Protein AF-A0A9D8MN19-F1 (afdb_monomer_lite)

Radius of gyration: 74.1 Å; chains: 1; bounding box: 118×74×202 Å

pLDDT: mean 83.1, std 18.08, range [24.48, 98.19]

Sequence (304 aa):
ELSIPVPVVGREKWREERLEAVKAILTDMENSLISAKGSQKRKILSYGKALYKQTKRDIYKISEENKQLKEANQRLTKENDSLKGKLASVDENAVRKLRTELAAANMRAENADLATAQEKERTNQERRRTEQERNRADNAEAQVREMLSVPEIKKFWELVLRKKAFLEEMNQRIAKAATALYDFAKNRDLIFSKEAEVSIGNGIIAEAILKGLDPTDEGQRKKAAKSLLGKVNWKGTYQSSCDLAETRTEQFCEEITVPKEIVATLLLAAGGKGGVSVGGGGGGSNDDLTNWDGTKKKDRGRRR

Secondary structure (DSSP, 8-state):
-TTSPPPSSSHHHHHHHHHHHHHHHHHHHHHHHHHHHHHHHHHHHHHHHHHHHHHHHHHHHHHHHHHHHHHHHHHHHHHHHHHHHHHHHHHHHHHHHHHHHHHHHHHHHHHHHHHHHHHHHHHHHHHHHHHHHHHHHHHHHHHHHHHTTSHHHHHHHHHHHHHHHHHHHHHHHHHHHHHHHHHHHHHT-SS--HHHHHHHHHHHHHHHHHTT--TTSHHHHHHHHHHHHHTS--TT--HHHHHHHHHHHHHHHHH----HHHHHHHHHHTT------S-------------TTSPPP-------

Structure (mmCIF, N/CA/C/O backbone):
data_AF-A0A9D8MN19-F1
#
_entry.id   AF-A0A9D8MN19-F1
#
loop_
_atom_site.group_PDB
_atom_site.id
_atom_site.type_symbol
_atom_site.label_atom_id
_atom_site.label_alt_id
_atom_site.label_comp_id
_atom_site.label_asym_id
_atom_site.label_entity_id
_atom_site.label_seq_id
_atom_site.pdbx_PDB_ins_code
_atom_site.Cartn_x
_atom_site.Cartn_y
_atom_site.Cartn_z
_atom_site.occupancy
_atom_site.B_iso_or_equiv
_atom_site.auth_seq_id
_atom_site.auth_comp_id
_atom_site.auth_asym_id
_atom_site.auth_atom_id
_atom_site.pdbx_PDB_model_num
ATOM 1 N N . GLU A 1 1 ? -47.745 -30.055 109.285 1.00 78.69 1 GLU A N 1
ATOM 2 C CA . GLU A 1 1 ? -49.163 -30.209 109.694 1.00 78.69 1 GLU A CA 1
ATOM 3 C C . GLU A 1 1 ? -49.749 -31.574 109.449 1.00 78.69 1 GLU A C 1
ATOM 5 O O . GLU A 1 1 ? -50.209 -32.174 110.408 1.00 78.69 1 GLU A O 1
ATOM 10 N N . LEU A 1 2 ? -49.690 -32.109 108.230 1.00 76.94 2 LEU A N 1
ATOM 11 C CA . LEU A 1 2 ? -50.290 -33.419 107.935 1.00 76.94 2 LEU A CA 1
ATOM 12 C C . LEU A 1 2 ? -49.678 -34.595 108.728 1.00 76.94 2 LEU A C 1
ATOM 14 O O . LEU A 1 2 ? -50.325 -35.622 108.880 1.00 76.94 2 LEU A O 1
ATOM 18 N N . SER A 1 3 ? -48.462 -34.442 109.259 1.00 82.00 3 SER A N 1
ATOM 19 C CA . SER A 1 3 ? -47.750 -35.479 110.022 1.00 82.00 3 SER A CA 1
ATOM 20 C C . SER A 1 3 ? -48.038 -35.479 111.533 1.00 82.00 3 SER A C 1
ATOM 22 O O . SER A 1 3 ? -47.413 -36.246 112.261 1.00 82.00 3 SER A O 1
ATOM 24 N N . ILE A 1 4 ? -48.921 -34.605 112.032 1.00 81.62 4 ILE A N 1
ATOM 25 C CA . ILE A 1 4 ? -49.192 -34.467 113.472 1.00 81.62 4 ILE A CA 1
ATOM 26 C C . ILE A 1 4 ? -50.340 -35.413 113.878 1.00 81.62 4 ILE A C 1
ATOM 28 O O . ILE A 1 4 ? -51.420 -35.321 113.293 1.00 81.62 4 ILE A O 1
ATOM 32 N N . PRO A 1 5 ? -50.150 -36.311 114.866 1.00 79.12 5 PRO A N 1
ATOM 33 C CA . PRO A 1 5 ? -51.163 -37.294 115.260 1.00 79.12 5 PRO A CA 1
ATOM 34 C C . PRO A 1 5 ? -52.346 -36.671 116.025 1.00 79.12 5 PRO A C 1
ATOM 36 O O . PRO A 1 5 ? -52.184 -35.702 116.766 1.00 79.12 5 PRO A O 1
ATOM 39 N N . VAL A 1 6 ? -53.543 -37.256 115.865 1.00 83.38 6 VAL A N 1
ATOM 40 C CA . VAL A 1 6 ? -54.798 -36.778 116.478 1.00 83.38 6 VAL A CA 1
ATOM 41 C C . VAL A 1 6 ? -54.927 -37.286 117.923 1.00 83.38 6 VAL A C 1
ATOM 43 O O . VAL A 1 6 ? -54.959 -38.501 118.131 1.00 83.38 6 VAL A O 1
ATOM 46 N N . PRO A 1 7 ? -55.076 -36.409 118.930 1.00 83.50 7 PRO A N 1
ATOM 47 C CA . PRO A 1 7 ? -55.206 -36.829 120.321 1.00 83.50 7 PRO A CA 1
ATOM 48 C C . PRO A 1 7 ? -56.597 -37.408 120.656 1.00 83.50 7 PRO A C 1
ATOM 50 O O . PRO A 1 7 ? -57.617 -37.101 120.023 1.00 83.50 7 PRO A O 1
ATOM 53 N N . VAL A 1 8 ? -56.633 -38.273 121.679 1.00 73.62 8 VAL A N 1
ATOM 54 C CA . VAL A 1 8 ? -57.840 -38.980 122.163 1.00 73.62 8 VAL A CA 1
ATOM 55 C C . VAL A 1 8 ? -58.675 -38.112 123.121 1.00 73.62 8 VAL A C 1
ATOM 57 O O . VAL A 1 8 ? -59.898 -38.191 123.094 1.00 73.62 8 VAL A O 1
ATOM 60 N N . VAL A 1 9 ? -58.040 -37.225 123.895 1.00 67.25 9 VAL A N 1
ATOM 61 C CA . VAL A 1 9 ? -58.679 -36.242 124.796 1.00 67.25 9 VAL A CA 1
ATOM 62 C C . VAL A 1 9 ? -58.257 -34.829 124.359 1.00 67.25 9 VAL A C 1
ATOM 64 O O . VAL A 1 9 ? -57.120 -34.644 123.936 1.00 67.25 9 VAL A O 1
ATOM 67 N N . GLY A 1 10 ? -59.152 -33.831 124.412 1.00 76.06 10 GLY A N 1
ATOM 68 C CA . GLY A 1 10 ? -58.842 -32.446 123.994 1.00 76.06 10 GLY A CA 1
ATOM 69 C C . GLY A 1 10 ? -58.847 -32.200 122.475 1.00 76.06 10 GLY A C 1
ATOM 70 O O . GLY A 1 10 ? -58.253 -31.241 121.986 1.00 76.06 10 GLY A O 1
ATOM 71 N N . ARG A 1 11 ? -59.525 -33.070 121.715 1.00 79.25 11 ARG A N 1
ATOM 72 C CA . ARG A 1 11 ? -59.550 -33.091 120.240 1.00 79.25 11 ARG A CA 1
ATOM 73 C C . ARG A 1 11 ? -60.104 -31.812 119.589 1.00 79.25 11 ARG A C 1
ATOM 75 O O . ARG A 1 11 ? -59.741 -31.513 118.455 1.00 79.25 11 ARG A O 1
ATOM 82 N N . GLU A 1 12 ? -60.984 -31.079 120.267 1.00 82.31 12 GLU A N 1
ATOM 83 C CA . GLU A 1 12 ? -61.511 -29.795 119.773 1.00 82.31 12 GLU A CA 1
ATOM 84 C C . GLU A 1 12 ? -60.418 -28.730 119.692 1.00 82.31 12 GLU A C 1
ATOM 86 O O . GLU A 1 12 ? -60.151 -28.248 118.594 1.00 82.31 12 GLU A O 1
ATOM 91 N N . LYS A 1 13 ? -59.689 -28.483 120.790 1.00 84.56 13 LYS A N 1
ATOM 92 C CA . LYS A 1 13 ? -58.53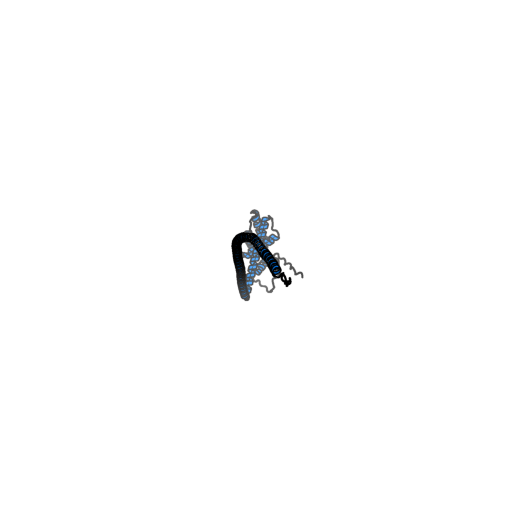4 -27.567 120.797 1.00 84.56 13 LYS A CA 1
ATOM 93 C C . LYS A 1 13 ? -57.473 -27.949 119.765 1.00 84.56 13 LYS A C 1
ATOM 95 O O . LYS A 1 13 ? -56.993 -27.093 119.035 1.00 84.56 13 LYS A O 1
ATOM 100 N N . TRP A 1 14 ? -57.146 -29.240 119.643 1.00 86.62 14 TRP A N 1
ATOM 101 C CA . TRP A 1 14 ? -56.192 -29.705 118.625 1.00 86.62 14 TRP A CA 1
ATOM 102 C C . TRP A 1 14 ? -56.663 -29.392 117.197 1.00 86.62 14 TRP A C 1
ATOM 104 O O . TRP A 1 14 ? -55.865 -28.962 116.365 1.00 86.62 14 TRP A O 1
ATOM 114 N N . ARG A 1 15 ? -57.958 -29.592 116.903 1.00 84.88 15 ARG A N 1
ATOM 115 C CA . ARG A 1 15 ? -58.526 -29.263 115.588 1.00 84.88 15 ARG A CA 1
ATOM 116 C C . ARG A 1 15 ? -58.455 -27.771 115.317 1.00 84.88 15 ARG A C 1
ATOM 118 O O . ARG A 1 15 ? -58.042 -27.413 114.224 1.00 84.88 15 ARG A O 1
ATOM 125 N N . GLU A 1 16 ? -58.809 -26.933 116.283 1.00 86.62 16 GLU A N 1
ATOM 126 C CA . GLU A 1 16 ? -58.714 -25.477 116.149 1.00 86.62 16 GLU A CA 1
ATOM 127 C C . GLU A 1 16 ? -57.273 -25.038 115.870 1.00 86.62 16 GLU A C 1
ATOM 129 O O . GLU A 1 16 ? -57.022 -24.362 114.877 1.00 86.62 16 GLU A O 1
ATOM 134 N N . GLU A 1 17 ? -56.303 -25.511 116.653 1.00 87.38 17 GLU A N 1
ATOM 135 C CA . GLU A 1 17 ? -54.889 -25.174 116.455 1.00 87.38 17 GLU A CA 1
ATOM 136 C C . GLU A 1 17 ? -54.349 -25.621 115.091 1.00 87.38 17 GLU A C 1
ATOM 138 O O . GLU A 1 17 ? -53.604 -24.881 114.447 1.00 87.38 17 GLU A O 1
ATOM 143 N N . ARG A 1 18 ? -54.698 -26.831 114.627 1.00 88.88 18 ARG A N 1
ATOM 144 C CA . ARG A 1 18 ? -54.256 -27.311 113.307 1.00 88.88 18 ARG A CA 1
ATOM 145 C C . ARG A 1 18 ? -54.956 -26.581 112.172 1.00 88.88 18 ARG A C 1
ATOM 147 O O . ARG A 1 18 ? -54.328 -26.317 111.150 1.00 88.88 18 ARG A O 1
ATOM 154 N N . LEU A 1 19 ? -56.237 -26.263 112.334 1.00 88.00 19 LEU A N 1
ATOM 155 C CA . LEU A 1 19 ? -57.001 -25.521 111.340 1.00 88.00 19 LEU A CA 1
ATOM 156 C C . LEU A 1 19 ? -56.437 -24.099 111.200 1.00 88.00 19 LEU A C 1
ATOM 158 O O . LEU A 1 19 ? -56.243 -23.651 110.070 1.00 88.00 19 LEU A O 1
ATOM 162 N N . GLU A 1 20 ? -56.020 -23.465 112.301 1.00 90.06 20 GLU A N 1
ATOM 163 C CA . GLU A 1 20 ? -55.344 -22.164 112.236 1.00 90.06 20 GLU A CA 1
ATOM 164 C C . GLU A 1 20 ? -53.926 -22.258 111.671 1.00 90.06 20 GLU A C 1
ATOM 166 O O . GLU A 1 20 ? -53.543 -21.410 110.865 1.00 90.06 20 GLU A O 1
ATOM 171 N N . ALA A 1 21 ? -53.168 -23.314 111.981 1.00 89.38 21 ALA A N 1
ATOM 172 C CA . ALA A 1 21 ? -51.860 -23.538 111.365 1.00 89.38 21 ALA A CA 1
ATOM 173 C C . ALA A 1 21 ? -51.959 -23.761 109.843 1.00 89.38 21 ALA A C 1
ATOM 175 O O . ALA A 1 21 ? -51.179 -23.195 109.076 1.00 89.38 21 ALA A O 1
ATOM 176 N N . VAL A 1 22 ? -52.943 -24.540 109.377 1.00 91.12 22 VAL A N 1
ATOM 177 C CA . VAL A 1 22 ? -53.183 -24.769 107.942 1.00 91.12 22 VAL A CA 1
ATOM 178 C C . VAL A 1 22 ? -53.654 -23.491 107.250 1.00 91.12 22 VAL A C 1
ATOM 180 O O . VAL A 1 22 ? -53.149 -23.177 106.172 1.00 91.12 22 VAL A O 1
ATOM 183 N N . LYS A 1 23 ? -54.565 -22.719 107.861 1.00 93.56 23 LYS A N 1
ATOM 184 C CA . LYS A 1 23 ? -54.962 -21.404 107.332 1.00 93.56 23 LYS A CA 1
ATOM 185 C C . LYS A 1 23 ? -53.764 -20.467 107.214 1.00 93.56 23 LYS A C 1
ATOM 187 O O . LYS A 1 23 ? -53.623 -19.814 106.183 1.00 93.56 23 LYS A O 1
ATOM 192 N N . ALA A 1 24 ? -52.889 -20.422 108.218 1.00 93.75 24 ALA A N 1
ATOM 193 C CA . ALA A 1 24 ? -51.687 -19.596 108.180 1.00 93.75 24 ALA A CA 1
ATOM 194 C C . ALA A 1 24 ? -50.757 -19.994 107.018 1.00 93.75 24 ALA A C 1
ATOM 196 O O . ALA A 1 24 ? -50.335 -19.123 106.261 1.00 93.75 24 ALA A O 1
ATOM 197 N N . ILE A 1 25 ? -50.511 -21.296 106.812 1.00 93.50 25 ILE A N 1
ATOM 198 C CA . ILE A 1 25 ? -49.692 -21.799 105.692 1.00 93.50 25 ILE A CA 1
ATOM 199 C C . ILE A 1 25 ? -50.319 -21.450 104.338 1.00 93.50 25 ILE A C 1
ATOM 201 O O . ILE A 1 25 ? -49.622 -20.968 103.449 1.00 93.50 25 ILE A O 1
ATOM 205 N N . LEU A 1 26 ? -51.625 -21.681 104.164 1.00 93.94 26 LEU A N 1
ATOM 206 C CA . LEU A 1 26 ? -52.317 -21.361 102.911 1.00 93.94 26 LEU A CA 1
ATOM 207 C C . LEU A 1 26 ? -52.263 -19.861 102.609 1.00 93.94 26 LEU A C 1
ATOM 209 O O . LEU A 1 26 ? -51.985 -19.481 101.475 1.00 93.94 26 LEU A O 1
ATOM 213 N N . THR A 1 27 ? -52.452 -19.026 103.631 1.00 95.38 27 THR A N 1
ATOM 214 C CA . THR A 1 27 ? -52.359 -17.565 103.504 1.00 95.38 27 THR A CA 1
ATOM 215 C C . THR A 1 27 ? -50.941 -17.136 103.110 1.00 95.38 27 THR A C 1
ATOM 217 O O . THR A 1 27 ? -50.772 -16.285 102.239 1.00 95.38 27 THR A O 1
ATOM 220 N N . ASP A 1 28 ? -49.905 -17.744 103.694 1.00 95.69 28 ASP A N 1
ATOM 221 C CA . ASP A 1 28 ? -48.507 -17.448 103.356 1.00 95.69 28 ASP A CA 1
ATOM 222 C C . ASP A 1 28 ? -48.136 -17.899 101.930 1.00 95.69 28 ASP A C 1
ATOM 224 O O . ASP A 1 28 ? -47.491 -17.162 101.175 1.00 95.69 28 ASP A O 1
ATOM 228 N N . MET A 1 29 ? -48.619 -19.074 101.507 1.00 95.94 29 MET A N 1
ATOM 229 C CA . MET A 1 29 ? -48.468 -19.559 100.132 1.00 95.94 29 MET A CA 1
ATOM 230 C C . MET A 1 29 ? -49.173 -18.651 99.121 1.00 95.94 29 MET A C 1
ATOM 232 O O . MET A 1 29 ? -48.599 -18.328 98.077 1.00 95.94 29 MET A O 1
ATOM 236 N N . GLU A 1 30 ? -50.400 -18.223 99.418 1.00 96.12 30 GLU A N 1
ATOM 237 C CA . GLU A 1 30 ? -51.164 -17.305 98.574 1.00 96.12 30 GLU A CA 1
ATOM 238 C C . GLU A 1 30 ? -50.444 -15.955 98.442 1.00 96.12 30 GLU A C 1
ATOM 240 O O . GLU A 1 30 ? -50.216 -15.476 97.325 1.00 96.12 30 GLU A O 1
ATOM 245 N N . ASN A 1 31 ? -49.973 -15.392 99.558 1.00 96.12 31 ASN A N 1
ATOM 246 C CA . ASN A 1 31 ? -49.187 -14.158 99.572 1.00 96.12 31 ASN A CA 1
ATOM 247 C C . ASN A 1 31 ? -47.886 -14.292 98.764 1.00 96.12 31 ASN A C 1
ATOM 249 O O . ASN A 1 31 ? -47.551 -13.410 97.963 1.00 96.12 31 ASN A O 1
ATOM 253 N N . SER A 1 32 ? -47.175 -15.412 98.913 1.00 96.25 32 SER A N 1
ATOM 254 C CA . SER A 1 32 ? -45.958 -15.715 98.153 1.00 96.25 32 SER A CA 1
ATOM 255 C C . SER A 1 32 ? -46.226 -15.811 96.650 1.00 96.25 32 SER A C 1
ATOM 257 O O . SER A 1 32 ? -45.483 -15.232 95.851 1.00 96.25 32 SER A O 1
ATOM 259 N N . LEU A 1 33 ? -47.318 -16.466 96.243 1.00 96.19 33 LEU A N 1
ATOM 260 C CA . LEU A 1 33 ? -47.739 -16.563 94.842 1.00 96.19 33 LEU A CA 1
ATOM 261 C C . LEU A 1 33 ? -48.109 -15.199 94.252 1.00 96.19 33 LEU A C 1
ATOM 263 O O . LEU A 1 33 ? -47.667 -14.868 93.146 1.00 96.19 33 LEU A O 1
ATOM 267 N N . ILE A 1 34 ? -48.879 -14.385 94.979 1.00 95.88 34 ILE A N 1
ATOM 268 C CA . ILE A 1 34 ? -49.253 -13.030 94.551 1.00 95.88 34 ILE A CA 1
ATOM 269 C C . ILE A 1 34 ? -47.995 -12.164 94.380 1.00 95.88 34 ILE A C 1
ATOM 271 O O . ILE A 1 34 ? -47.841 -11.488 93.355 1.00 95.88 34 ILE A O 1
ATOM 275 N N . SER A 1 35 ? -47.056 -12.237 95.327 1.00 95.44 35 SER A N 1
ATOM 276 C CA . SER A 1 35 ? -45.778 -11.520 95.271 1.00 95.44 35 SER A CA 1
ATOM 277 C C . SER A 1 35 ? -44.899 -11.971 94.094 1.00 95.44 35 SER A C 1
ATOM 279 O O . SER A 1 35 ? -44.380 -11.136 93.337 1.00 95.44 35 SER A O 1
ATOM 281 N N . ALA A 1 36 ? -44.782 -13.284 93.869 1.00 95.94 36 ALA A N 1
ATOM 282 C CA . ALA A 1 36 ? -44.033 -13.859 92.753 1.00 95.94 36 ALA A CA 1
ATOM 283 C C . ALA A 1 36 ? -44.630 -13.443 91.400 1.00 95.94 36 ALA A C 1
ATOM 285 O O . ALA A 1 36 ? -43.906 -12.947 90.531 1.00 95.94 36 ALA A O 1
ATOM 286 N N . LYS A 1 37 ? -45.958 -13.536 91.245 1.00 96.38 37 LYS A N 1
ATOM 287 C CA . LYS A 1 37 ? -46.686 -13.088 90.048 1.00 96.38 37 LYS A CA 1
ATOM 288 C C . LYS A 1 37 ? -46.493 -11.593 89.797 1.00 96.38 37 LYS A C 1
ATOM 290 O O . LYS A 1 37 ? -46.220 -11.181 88.667 1.00 96.38 37 LYS A O 1
ATOM 295 N N . GLY A 1 38 ? -46.582 -10.770 90.844 1.00 96.00 38 GLY A N 1
ATOM 296 C CA . GLY A 1 38 ? -46.329 -9.330 90.763 1.00 96.00 38 GLY A CA 1
ATOM 297 C C . GLY A 1 38 ? -44.897 -9.010 90.322 1.00 96.00 38 GLY A C 1
ATOM 298 O O . GLY A 1 38 ? -44.670 -8.133 89.483 1.00 96.00 38 GLY A O 1
ATOM 299 N N . SER A 1 39 ? -43.917 -9.752 90.831 1.00 95.69 39 SER A N 1
ATOM 300 C CA . SER A 1 39 ? -42.504 -9.605 90.464 1.00 95.69 39 SER A CA 1
ATOM 301 C C . SER A 1 39 ? -42.215 -10.075 89.036 1.00 95.69 39 SER A C 1
ATOM 303 O O . SER A 1 39 ? -41.533 -9.372 88.288 1.00 95.69 39 SER A O 1
ATOM 305 N N . GLN A 1 40 ? -42.792 -11.200 88.608 1.00 96.06 40 GLN A N 1
ATOM 306 C CA . GLN A 1 40 ? -42.693 -11.693 87.234 1.00 96.06 40 GLN A CA 1
ATOM 307 C C . GLN A 1 40 ? -43.306 -10.698 86.240 1.00 96.06 40 GLN A C 1
ATOM 309 O O . GLN A 1 40 ? -42.657 -10.343 85.257 1.00 96.06 40 GLN A O 1
ATOM 314 N N . LYS A 1 41 ? -44.506 -10.170 86.523 1.00 97.25 41 LYS A N 1
ATOM 315 C CA . LYS A 1 41 ? -45.167 -9.158 85.680 1.00 97.25 41 LYS A CA 1
ATOM 316 C C . LYS A 1 41 ? -44.302 -7.906 85.513 1.00 97.25 41 LYS A C 1
ATOM 318 O O . LYS A 1 41 ? -44.172 -7.399 84.400 1.00 97.25 41 LYS A O 1
ATOM 323 N N . ARG A 1 42 ? -43.666 -7.432 86.592 1.00 96.44 42 ARG A N 1
ATOM 324 C CA . ARG A 1 42 ? -42.733 -6.290 86.542 1.00 96.44 42 ARG A CA 1
ATOM 325 C C . ARG A 1 42 ? -41.497 -6.584 85.689 1.00 96.44 42 ARG A C 1
ATOM 327 O O . ARG A 1 42 ? -41.125 -5.741 84.875 1.00 96.44 42 ARG A O 1
ATOM 334 N N . LYS A 1 43 ? -40.896 -7.773 85.821 1.00 96.69 43 LYS A N 1
ATOM 335 C CA . LYS A 1 43 ? -39.751 -8.192 84.990 1.00 96.69 43 LYS A CA 1
ATOM 336 C C . LYS A 1 43 ? -40.123 -8.279 83.509 1.00 96.69 43 LYS A C 1
ATOM 338 O O . LYS A 1 43 ? -39.426 -7.689 82.691 1.00 96.69 43 LYS A O 1
ATOM 343 N N . ILE A 1 44 ? -41.241 -8.928 83.172 1.00 96.56 44 ILE A N 1
ATOM 344 C CA . ILE A 1 44 ? -41.745 -9.022 81.789 1.00 96.56 44 ILE A CA 1
ATOM 345 C C . ILE A 1 44 ? -41.956 -7.624 81.201 1.00 96.56 44 ILE A C 1
ATOM 347 O O . ILE A 1 44 ? -41.509 -7.353 80.090 1.00 96.56 44 ILE A O 1
ATOM 351 N N . LEU A 1 45 ? -42.576 -6.712 81.956 1.00 97.00 45 LEU A N 1
ATOM 352 C CA . LEU A 1 45 ? -42.794 -5.339 81.502 1.00 97.00 45 LEU A CA 1
ATOM 353 C C . LEU A 1 45 ? -41.469 -4.591 81.273 1.00 97.00 45 LEU A C 1
ATOM 355 O O . LEU A 1 45 ? -41.339 -3.860 80.293 1.00 97.00 45 LEU A O 1
ATOM 359 N N . SER A 1 46 ? -40.493 -4.764 82.169 1.00 96.75 46 SER A N 1
ATOM 360 C CA . SER A 1 46 ? -39.167 -4.148 82.056 1.00 96.75 46 SER A CA 1
ATOM 361 C C . SER A 1 46 ? -38.422 -4.640 80.811 1.00 96.75 46 SER A C 1
ATOM 363 O O . SER A 1 46 ? -38.015 -3.830 79.975 1.00 96.75 46 SER A O 1
ATOM 365 N N . TYR A 1 47 ? -38.330 -5.962 80.628 1.00 97.31 47 TYR A N 1
ATOM 366 C CA . TYR A 1 47 ? -37.686 -6.559 79.458 1.00 97.31 47 TYR A CA 1
ATOM 367 C C . TYR A 1 47 ? -38.418 -6.214 78.161 1.00 97.31 47 TYR A C 1
ATOM 369 O O . TYR A 1 47 ? -37.770 -5.846 77.187 1.00 97.31 47 TYR A O 1
ATOM 377 N N . GLY A 1 48 ? -39.754 -6.238 78.156 1.00 97.94 48 GLY A N 1
ATOM 378 C CA . GLY A 1 48 ? -40.553 -5.847 76.994 1.00 97.94 48 GLY A CA 1
ATOM 379 C C . GLY A 1 48 ? -40.305 -4.395 76.576 1.00 97.94 48 GLY A C 1
ATOM 380 O O . GLY A 1 48 ? -40.107 -4.118 75.395 1.00 97.94 48 GLY A O 1
ATOM 381 N N . LYS A 1 49 ? -40.225 -3.464 77.537 1.00 97.44 49 LYS A N 1
ATOM 382 C CA . LYS A 1 49 ? -39.890 -2.054 77.263 1.00 97.44 49 LYS A CA 1
ATOM 383 C C . LYS A 1 49 ? -38.466 -1.886 76.732 1.00 97.44 49 LYS A C 1
ATOM 385 O O . LYS A 1 49 ? -38.260 -1.106 75.802 1.00 97.44 49 LYS A O 1
ATOM 390 N N . ALA A 1 50 ? -37.494 -2.593 77.312 1.00 97.12 50 ALA A N 1
ATOM 391 C CA . ALA A 1 50 ? -36.104 -2.548 76.863 1.00 97.12 50 ALA A CA 1
ATOM 392 C C . ALA A 1 50 ? -35.962 -3.088 75.432 1.00 97.12 50 ALA A C 1
ATOM 394 O O . ALA A 1 50 ? -35.404 -2.402 74.575 1.00 97.12 50 ALA A O 1
ATOM 395 N N . LEU A 1 51 ? -36.556 -4.253 75.157 1.00 97.44 51 LEU A N 1
ATOM 396 C CA . LEU A 1 51 ? -36.552 -4.886 73.840 1.00 97.44 51 LEU A CA 1
ATOM 397 C C . LEU A 1 51 ? -37.247 -4.009 72.794 1.00 97.44 51 LEU A C 1
ATOM 399 O O . LEU A 1 51 ? -36.700 -3.794 71.717 1.00 97.44 51 LEU A O 1
ATOM 403 N N . TYR A 1 52 ? -38.408 -3.430 73.115 1.00 97.56 52 TYR A N 1
ATOM 404 C CA . TYR A 1 52 ? -39.100 -2.499 72.220 1.00 97.56 52 TYR A CA 1
ATOM 405 C C . TYR A 1 52 ? -38.240 -1.272 71.890 1.00 97.56 52 TYR A C 1
ATOM 407 O O . TYR A 1 52 ? -38.136 -0.859 70.737 1.00 97.56 52 TYR A O 1
ATOM 415 N N . LYS A 1 53 ? -37.576 -0.687 72.894 1.00 97.38 53 LYS A N 1
ATOM 416 C CA . LYS A 1 53 ? -36.711 0.479 72.681 1.00 97.38 53 LYS A CA 1
ATOM 417 C C . LYS A 1 53 ? -35.497 0.139 71.814 1.00 97.38 53 LYS A C 1
ATOM 419 O O . LYS A 1 53 ? -35.108 0.962 70.989 1.00 97.38 53 LYS A O 1
ATOM 424 N N . GLN A 1 54 ? -34.904 -1.037 72.009 1.00 97.69 54 GLN A N 1
ATOM 425 C CA . GLN A 1 54 ? -33.775 -1.515 71.214 1.00 97.69 54 GLN A CA 1
ATOM 426 C C . GLN A 1 54 ? -34.196 -1.796 69.768 1.00 97.69 54 GLN A C 1
ATOM 428 O O . GLN A 1 54 ? -33.693 -1.150 68.857 1.00 97.69 54 GLN A O 1
ATOM 433 N N . THR A 1 55 ? -35.200 -2.651 69.572 1.00 97.25 55 THR A N 1
ATOM 434 C CA . THR A 1 55 ? -35.717 -3.013 68.240 1.00 97.25 55 THR A CA 1
ATOM 435 C C . THR A 1 55 ? -36.157 -1.793 67.437 1.00 97.25 55 THR A C 1
ATOM 437 O O . THR A 1 55 ? -35.839 -1.685 66.257 1.00 97.25 55 THR A O 1
ATOM 440 N N . LYS A 1 56 ? -36.808 -0.810 68.072 1.00 97.62 56 LYS A N 1
ATOM 441 C CA . LYS A 1 56 ? -37.179 0.446 67.408 1.00 97.62 56 LYS A CA 1
ATOM 442 C C . LYS A 1 56 ? -35.959 1.219 66.890 1.00 97.62 56 LYS A C 1
ATOM 444 O O . LYS A 1 56 ? -36.011 1.760 65.789 1.00 97.62 56 LYS A O 1
ATOM 449 N N . ARG A 1 57 ? -34.870 1.290 67.665 1.00 97.12 57 ARG A N 1
ATOM 450 C CA . ARG A 1 57 ? -33.625 1.957 67.238 1.00 97.12 57 ARG A CA 1
ATOM 451 C C . ARG A 1 57 ? -32.971 1.222 66.073 1.00 97.12 57 ARG A C 1
ATOM 453 O O . ARG A 1 57 ? -32.573 1.873 65.112 1.00 97.12 57 ARG A O 1
ATOM 460 N N . ASP A 1 58 ? -32.913 -0.103 66.146 1.00 97.44 58 ASP A N 1
ATOM 461 C CA . ASP A 1 58 ? -32.302 -0.932 65.105 1.00 97.44 58 ASP A CA 1
ATOM 462 C C . ASP A 1 58 ? -33.074 -0.814 63.782 1.00 97.44 58 ASP A C 1
ATOM 464 O O . ASP A 1 58 ? -32.468 -0.631 62.729 1.00 97.44 58 ASP A O 1
ATOM 468 N N . ILE A 1 59 ? -34.412 -0.794 63.836 1.00 97.50 59 ILE A N 1
ATOM 469 C CA . ILE A 1 59 ? -35.266 -0.567 62.660 1.00 97.50 59 ILE A CA 1
ATOM 470 C C . ILE A 1 59 ? -34.977 0.793 62.016 1.00 97.50 59 ILE A C 1
ATOM 472 O O . ILE A 1 59 ? -34.841 0.863 60.796 1.00 97.50 59 ILE A O 1
ATOM 476 N N . TYR A 1 60 ? -34.858 1.872 62.798 1.00 97.25 60 TYR A N 1
ATOM 477 C CA . TYR A 1 60 ? -34.531 3.184 62.229 1.00 97.25 60 TYR A CA 1
ATOM 478 C C . TYR A 1 60 ? -33.154 3.202 61.573 1.00 97.25 60 TYR A C 1
ATOM 480 O O . TYR A 1 60 ? -33.014 3.754 60.484 1.00 97.25 60 TYR A O 1
ATOM 488 N N . LYS A 1 61 ? -32.158 2.571 62.202 1.00 97.94 61 LYS A N 1
ATOM 489 C CA . LYS A 1 61 ? -30.811 2.473 61.640 1.00 97.94 61 LYS A CA 1
ATOM 490 C C . LYS A 1 61 ? -30.823 1.732 60.298 1.00 97.94 61 LYS A C 1
ATOM 492 O O . LYS A 1 61 ? -30.349 2.272 59.305 1.00 97.94 61 LYS A O 1
ATOM 497 N N . ILE A 1 62 ? -31.454 0.557 60.250 1.00 97.56 62 ILE A N 1
ATOM 498 C CA . ILE A 1 62 ? -31.592 -0.249 59.026 1.00 97.56 62 ILE A CA 1
ATOM 499 C C . ILE A 1 62 ? -32.392 0.502 57.952 1.00 97.56 62 ILE A C 1
ATOM 501 O O . ILE A 1 62 ? -32.089 0.410 56.763 1.00 97.56 62 ILE A O 1
ATOM 505 N N . SER A 1 63 ? -33.430 1.245 58.341 1.00 97.00 63 SER A N 1
ATOM 506 C CA . SER A 1 63 ? -34.228 2.042 57.406 1.00 97.00 63 SER A CA 1
ATOM 507 C C . SER A 1 63 ? -33.398 3.145 56.748 1.00 97.00 63 SER A C 1
ATOM 509 O O . SER A 1 63 ? -33.530 3.364 55.544 1.00 97.00 63 SER A O 1
ATOM 511 N N . GLU A 1 64 ? -32.553 3.830 57.518 1.00 97.25 64 GLU A N 1
ATOM 512 C CA . GLU A 1 64 ? -31.704 4.900 56.994 1.00 97.25 64 GLU A CA 1
ATOM 513 C C . GLU A 1 64 ? -30.590 4.343 56.097 1.00 97.25 64 GLU A C 1
ATOM 515 O O . GLU A 1 64 ? -30.383 4.841 54.992 1.00 97.25 64 GLU A O 1
ATOM 520 N N . GLU A 1 65 ? -29.943 3.244 56.498 1.00 98.00 65 GLU A N 1
ATOM 521 C CA . GLU A 1 65 ? -28.947 2.547 55.669 1.00 98.00 65 GLU A CA 1
ATOM 522 C C . GLU A 1 65 ? -29.551 2.080 54.334 1.00 98.00 65 GLU A C 1
ATOM 524 O O . GLU A 1 65 ? -28.984 2.317 53.266 1.00 98.00 65 GLU A O 1
ATOM 529 N N . ASN A 1 66 ? -30.754 1.495 54.356 1.00 97.81 66 ASN A N 1
ATOM 530 C CA . ASN A 1 66 ? -31.453 1.083 53.136 1.00 97.81 66 ASN A CA 1
ATOM 531 C C . ASN A 1 66 ? -31.802 2.259 52.219 1.00 97.81 66 ASN A C 1
ATOM 533 O O . ASN A 1 66 ? -31.811 2.108 50.994 1.00 97.81 66 ASN A O 1
ATOM 537 N N . LYS A 1 67 ? -32.106 3.428 52.787 1.00 97.62 67 LYS A N 1
ATOM 538 C CA . LYS A 1 67 ? -32.356 4.641 52.008 1.00 97.62 67 LYS A CA 1
ATOM 539 C C . LYS A 1 67 ? -31.080 5.097 51.295 1.00 97.62 67 LYS A C 1
ATOM 541 O O . LYS A 1 67 ? -31.115 5.298 50.082 1.00 97.62 67 LYS A O 1
ATOM 546 N N . GLN A 1 68 ? -29.956 5.159 52.008 1.00 97.38 68 GLN A N 1
ATOM 547 C CA . GLN A 1 68 ? -28.655 5.516 51.430 1.00 97.38 68 GLN A CA 1
ATOM 548 C C . GLN A 1 68 ? -28.225 4.529 50.335 1.00 97.38 68 GLN A C 1
ATOM 550 O O . GLN A 1 68 ? -27.791 4.946 49.260 1.00 97.38 68 GLN A O 1
ATOM 555 N N . LEU A 1 69 ? -28.415 3.224 50.555 1.00 98.19 69 LEU A N 1
ATOM 556 C CA . LEU A 1 69 ? -28.120 2.191 49.557 1.00 98.19 69 LEU A CA 1
ATOM 557 C C . LEU A 1 69 ? -28.977 2.333 48.294 1.00 98.19 69 LEU A C 1
ATOM 559 O O . LEU A 1 69 ? -28.473 2.151 47.186 1.00 98.19 69 LEU A O 1
ATOM 563 N N . LYS A 1 70 ? -30.259 2.691 48.427 1.00 97.94 70 LYS A N 1
ATOM 564 C CA . LYS A 1 70 ? -31.122 2.963 47.266 1.00 97.94 70 LYS A CA 1
ATOM 565 C C . LYS A 1 70 ? -30.625 4.157 46.458 1.00 97.94 70 LYS A C 1
ATOM 567 O O . LYS A 1 70 ? -30.565 4.069 45.234 1.00 97.94 70 LYS A O 1
ATOM 572 N N . GLU A 1 71 ? -30.252 5.246 47.124 1.00 97.62 71 GLU A N 1
ATOM 573 C CA . GLU A 1 71 ? -29.718 6.439 46.459 1.00 97.62 71 GLU A CA 1
ATOM 574 C C . GLU A 1 71 ? -28.384 6.145 45.751 1.00 97.62 71 GLU A C 1
ATOM 576 O O . GLU A 1 71 ? -28.195 6.540 44.597 1.00 97.62 71 GLU A O 1
ATOM 581 N N . ALA A 1 72 ? -27.485 5.393 46.395 1.00 97.25 72 ALA A N 1
ATOM 582 C CA . ALA A 1 72 ? -26.220 4.964 45.802 1.00 97.25 72 ALA A CA 1
ATOM 583 C C . ALA A 1 72 ? -26.433 4.060 44.579 1.00 97.25 72 ALA A C 1
ATOM 585 O O . ALA A 1 72 ? -25.849 4.308 43.524 1.00 97.25 72 ALA A O 1
ATOM 586 N N . ASN A 1 73 ? -27.327 3.071 44.678 1.00 97.81 73 ASN A N 1
ATOM 587 C CA . ASN A 1 73 ? -27.663 2.195 43.555 1.00 97.81 73 ASN A CA 1
ATOM 588 C C . ASN A 1 73 ? -28.221 2.984 42.368 1.00 97.81 73 ASN A C 1
ATOM 590 O O . ASN A 1 73 ? -27.778 2.771 41.246 1.00 97.81 73 ASN A O 1
ATOM 594 N N . GLN A 1 74 ? -29.120 3.946 42.596 1.00 97.88 74 GLN A N 1
ATOM 595 C CA . GLN A 1 74 ? -29.644 4.792 41.518 1.00 97.88 74 GLN A CA 1
ATOM 596 C C . GLN A 1 74 ? -28.548 5.604 40.815 1.00 97.88 74 GLN A C 1
ATOM 598 O O . GLN A 1 74 ? -28.592 5.766 39.594 1.00 97.88 74 GLN A O 1
ATOM 603 N N . ARG A 1 75 ? -27.567 6.126 41.564 1.00 97.75 75 ARG A N 1
ATOM 604 C CA . ARG A 1 75 ? -26.418 6.836 40.981 1.00 97.75 75 ARG A CA 1
ATOM 605 C C . ARG A 1 75 ? -25.557 5.900 40.139 1.00 97.75 75 ARG A C 1
ATOM 607 O O . ARG A 1 75 ? -25.269 6.232 38.992 1.00 97.75 75 ARG A O 1
ATOM 614 N N . LEU A 1 76 ? -25.220 4.727 40.674 1.00 98.00 76 LEU A N 1
ATOM 615 C CA . LEU A 1 76 ? -24.416 3.728 39.970 1.00 98.00 76 LEU A CA 1
ATOM 616 C C . LEU A 1 76 ? -25.113 3.214 38.708 1.00 98.00 76 LEU A C 1
ATOM 618 O O . LEU A 1 76 ? -24.455 3.043 37.689 1.00 98.00 76 LEU A O 1
ATOM 622 N N . THR A 1 77 ? -26.436 3.020 38.728 1.00 97.81 77 THR A N 1
ATOM 623 C CA . THR A 1 77 ? -27.195 2.645 37.526 1.00 97.81 77 THR A CA 1
ATOM 624 C C . THR A 1 77 ? -27.052 3.703 36.432 1.00 97.81 77 THR A C 1
ATOM 626 O O . THR A 1 77 ? -26.691 3.363 35.309 1.00 97.81 77 THR A O 1
ATOM 629 N N . LYS A 1 78 ? -27.233 4.990 36.765 1.00 97.50 78 LYS A N 1
ATOM 630 C CA . LYS A 1 78 ? -27.079 6.092 35.797 1.00 97.50 78 LYS A CA 1
ATOM 631 C C . LYS A 1 78 ? -25.662 6.183 35.229 1.00 97.50 78 LYS A C 1
ATOM 633 O O . LYS A 1 78 ? -25.490 6.424 34.036 1.00 97.50 78 LYS A O 1
ATOM 638 N N . GLU A 1 79 ? -24.649 6.013 36.075 1.00 97.62 79 GLU A N 1
ATOM 639 C CA . GLU A 1 79 ? -23.252 6.024 35.639 1.00 97.62 79 GLU A CA 1
ATOM 640 C C . GLU A 1 79 ? -22.947 4.842 34.713 1.00 97.62 79 GLU A C 1
ATOM 642 O O . GLU A 1 79 ? -22.356 5.027 33.650 1.00 97.62 79 GLU A O 1
ATOM 647 N N . ASN A 1 80 ? -23.419 3.645 35.064 1.00 97.94 80 ASN A N 1
ATOM 648 C CA . ASN A 1 80 ? -23.242 2.440 34.259 1.00 97.94 80 ASN A CA 1
ATOM 649 C C . ASN A 1 80 ? -23.908 2.582 32.879 1.00 97.94 80 ASN A C 1
ATOM 651 O O . ASN A 1 80 ? -23.291 2.268 31.864 1.00 97.94 80 ASN A O 1
ATOM 655 N N . ASP A 1 81 ? -25.115 3.147 32.817 1.00 97.69 81 ASP A N 1
ATOM 656 C CA . ASP A 1 81 ? -25.798 3.425 31.548 1.00 97.69 81 ASP A CA 1
ATOM 657 C C . ASP A 1 81 ? -25.030 4.446 30.688 1.00 97.69 81 ASP A C 1
ATOM 659 O O . ASP A 1 81 ? -24.884 4.259 29.477 1.00 97.69 81 ASP A O 1
ATOM 663 N N . SER A 1 82 ? -24.453 5.488 31.302 1.00 97.56 82 SER A N 1
ATOM 664 C CA . SER A 1 82 ? -23.592 6.446 30.592 1.00 97.56 82 SER A CA 1
ATOM 665 C C . SER A 1 82 ? -22.319 5.792 30.050 1.00 97.56 82 SER A C 1
ATOM 667 O O . SER A 1 82 ? -21.935 6.038 28.904 1.00 97.56 82 SER A O 1
ATOM 669 N N . LEU A 1 83 ? -21.668 4.944 30.849 1.00 97.62 83 LEU A N 1
ATOM 670 C CA . LEU A 1 83 ? -20.459 4.230 30.445 1.00 97.62 83 LEU A CA 1
ATOM 671 C C . LEU A 1 83 ? -20.740 3.241 29.313 1.00 97.62 83 LEU A C 1
ATOM 673 O O . LEU A 1 83 ? -19.976 3.211 28.352 1.00 97.62 83 LEU A O 1
ATOM 677 N N . LYS A 1 84 ? -21.856 2.506 29.367 1.00 97.31 84 LYS A N 1
ATOM 678 C CA . LYS A 1 84 ? -22.308 1.647 28.262 1.00 97.31 84 LYS A CA 1
ATOM 679 C C . LYS A 1 84 ? -22.502 2.437 26.970 1.00 97.31 84 LYS A C 1
ATOM 681 O O . LYS A 1 84 ? -22.026 2.006 25.925 1.00 97.31 84 LYS A O 1
ATOM 686 N N . GLY A 1 85 ? -23.136 3.611 27.041 1.00 96.00 85 GLY A N 1
ATOM 687 C CA . GLY A 1 85 ? -23.300 4.488 25.877 1.00 96.00 85 GLY A CA 1
ATOM 688 C C . GLY A 1 85 ? -21.962 4.966 25.296 1.00 96.00 85 GLY A C 1
ATOM 689 O O . GLY A 1 85 ? -21.757 4.925 24.083 1.00 96.00 85 GLY A O 1
ATOM 690 N N . LYS A 1 86 ? -21.010 5.361 26.154 1.00 96.50 86 LYS A N 1
ATOM 691 C CA . LYS A 1 86 ? -19.655 5.748 25.723 1.00 96.50 86 LYS A CA 1
ATOM 692 C C . LYS A 1 86 ? -18.898 4.578 25.103 1.00 96.50 86 LYS A C 1
ATOM 694 O O . LYS A 1 86 ? -18.281 4.766 24.060 1.00 96.50 86 LYS A O 1
ATOM 699 N N . LEU A 1 87 ? -18.970 3.392 25.701 1.00 95.88 87 LEU A N 1
ATOM 700 C CA . LEU A 1 87 ? -18.322 2.190 25.181 1.00 95.88 87 LEU A CA 1
ATOM 701 C C . LEU A 1 87 ? -18.846 1.840 23.782 1.00 95.88 87 LEU A C 1
ATOM 703 O O . LEU A 1 87 ? -18.049 1.723 22.858 1.00 95.88 87 LEU A O 1
ATOM 707 N N . ALA A 1 88 ? -20.170 1.825 23.597 1.00 95.31 88 ALA A N 1
ATOM 708 C CA . ALA A 1 88 ? -20.786 1.595 22.290 1.00 95.31 88 ALA A CA 1
ATOM 709 C C . ALA A 1 88 ? -20.314 2.617 21.238 1.00 95.31 88 ALA A C 1
ATOM 711 O O . ALA A 1 88 ? -19.988 2.250 20.113 1.00 95.31 88 ALA A O 1
ATOM 712 N N . SER A 1 89 ? -20.193 3.895 21.618 1.00 93.69 89 SER A N 1
ATOM 713 C CA . SER A 1 89 ? -19.707 4.945 20.712 1.00 93.69 89 SER A CA 1
ATOM 714 C C . SER A 1 89 ? -18.232 4.772 20.320 1.00 93.69 89 SER A C 1
ATOM 716 O O . SER A 1 89 ? -17.837 5.096 19.198 1.00 93.69 89 SER A O 1
ATOM 718 N N . VAL A 1 90 ? -17.395 4.270 21.234 1.00 95.94 90 VAL A N 1
ATOM 719 C CA . VAL A 1 90 ? -15.983 3.974 20.961 1.00 95.94 90 VAL A CA 1
ATOM 720 C C . VAL A 1 90 ? -15.883 2.775 20.025 1.00 95.94 90 VAL A C 1
ATOM 722 O O . VAL A 1 90 ? -15.156 2.861 19.033 1.00 95.94 90 VAL A O 1
ATOM 725 N N . ASP A 1 91 ? -16.663 1.723 20.274 1.00 94.69 91 ASP A N 1
ATOM 726 C CA . ASP A 1 91 ? -16.706 0.528 19.432 1.00 94.69 91 ASP A CA 1
ATOM 727 C C . ASP A 1 91 ? -17.174 0.860 18.007 1.00 94.69 91 ASP A C 1
ATOM 729 O O . ASP A 1 91 ? -16.513 0.491 17.036 1.00 94.69 91 ASP A O 1
ATOM 733 N N . GLU A 1 92 ? -18.245 1.645 17.847 1.00 95.62 92 GLU A N 1
ATOM 734 C CA . GLU A 1 92 ? -18.713 2.099 16.530 1.00 95.62 92 GLU A CA 1
ATOM 735 C C . GLU A 1 92 ? -17.656 2.926 15.788 1.00 95.62 92 GLU A C 1
ATOM 737 O O . GLU A 1 92 ? -17.428 2.742 14.587 1.00 95.62 92 GLU A O 1
ATOM 742 N N . ASN A 1 93 ? -16.970 3.828 16.495 1.00 96.44 93 ASN A N 1
ATOM 743 C CA . ASN A 1 93 ? -15.904 4.634 15.911 1.00 96.44 93 ASN A CA 1
ATOM 744 C C . ASN A 1 93 ? -14.698 3.786 15.493 1.00 96.44 93 ASN A C 1
ATOM 746 O O . ASN A 1 93 ? -14.134 4.030 14.423 1.00 96.44 93 ASN A O 1
ATOM 750 N N . ALA A 1 94 ? -14.313 2.793 16.296 1.00 96.38 94 ALA A N 1
ATOM 751 C CA . ALA A 1 94 ? -13.242 1.859 15.968 1.00 96.38 94 ALA A CA 1
ATOM 752 C C . ALA A 1 94 ? -13.604 1.008 14.742 1.00 96.38 94 ALA A C 1
ATOM 754 O O . ALA A 1 94 ? -12.832 0.949 13.785 1.00 96.38 94 ALA A O 1
ATOM 755 N N . VAL A 1 95 ? -14.813 0.437 14.711 1.00 97.06 95 VAL A N 1
ATOM 756 C CA . VAL A 1 95 ? -15.316 -0.339 13.567 1.00 97.06 95 VAL A CA 1
ATOM 757 C C . VAL A 1 95 ? -15.352 0.512 12.300 1.00 97.06 95 VAL A C 1
ATOM 759 O O . VAL A 1 95 ? -14.935 0.057 11.234 1.00 97.06 95 VAL A O 1
ATOM 762 N N . ARG A 1 96 ? -15.807 1.765 12.393 1.00 96.06 96 ARG A N 1
ATOM 763 C CA . ARG A 1 96 ? -15.840 2.685 11.251 1.00 96.06 96 ARG A CA 1
ATOM 764 C C . ARG A 1 96 ? -14.438 2.987 10.719 1.00 96.06 96 ARG A C 1
ATOM 766 O O . ARG A 1 96 ? -14.250 2.922 9.508 1.00 96.06 96 ARG A O 1
ATOM 773 N N . LYS A 1 97 ? -13.460 3.253 11.595 1.00 96.88 97 LYS A N 1
ATOM 774 C CA . LYS A 1 97 ? -12.054 3.456 11.199 1.00 96.88 97 LYS A CA 1
ATOM 775 C C . LYS A 1 97 ? -11.479 2.226 10.497 1.00 96.88 97 LYS A C 1
ATOM 777 O O . LYS A 1 97 ? -10.965 2.349 9.388 1.00 96.88 97 LYS A O 1
ATOM 782 N N . LEU A 1 98 ? -11.663 1.040 11.077 1.00 97.06 98 LEU A N 1
ATOM 783 C CA . LEU A 1 98 ? -11.194 -0.213 10.479 1.00 97.06 98 LEU A CA 1
ATOM 784 C C . LEU A 1 98 ? -11.833 -0.474 9.110 1.00 97.06 98 LEU A C 1
ATOM 786 O O . LEU A 1 98 ? -11.145 -0.877 8.177 1.00 97.06 98 LEU A O 1
ATOM 790 N N . ARG A 1 99 ? -13.130 -0.184 8.943 1.00 96.31 99 ARG A N 1
ATOM 791 C CA . ARG A 1 99 ? -13.800 -0.280 7.635 1.00 96.31 99 ARG A CA 1
ATOM 792 C C . ARG A 1 99 ? -13.206 0.682 6.608 1.00 96.31 99 ARG A C 1
ATOM 794 O O . ARG A 1 99 ? -13.010 0.286 5.463 1.00 96.31 99 ARG A O 1
ATOM 801 N N . THR A 1 100 ? -12.908 1.924 6.997 1.00 97.25 100 THR A N 1
ATOM 802 C CA . THR A 1 100 ? -12.280 2.895 6.086 1.00 97.25 100 THR A CA 1
ATOM 803 C C . THR A 1 100 ? -10.855 2.503 5.703 1.00 97.25 100 THR A C 1
ATOM 805 O O . THR A 1 100 ? -10.484 2.631 4.538 1.00 97.25 100 THR A O 1
ATOM 808 N N . GLU A 1 101 ? -10.073 1.976 6.646 1.00 96.94 101 GLU A N 1
ATOM 809 C CA . GLU A 1 101 ? -8.714 1.488 6.390 1.00 96.94 101 GLU A CA 1
ATOM 810 C C . GLU A 1 101 ? -8.724 0.258 5.480 1.00 96.94 101 GLU A C 1
ATOM 812 O O . GLU A 1 101 ? -7.955 0.209 4.521 1.00 96.94 101 GLU A O 1
ATOM 817 N N . LEU A 1 102 ? -9.641 -0.687 5.714 1.00 97.38 102 LEU A N 1
ATOM 818 C CA . LEU A 1 102 ? -9.822 -1.862 4.864 1.00 97.38 102 LEU A CA 1
ATOM 819 C C . LEU A 1 102 ? -10.210 -1.470 3.432 1.00 97.38 102 LEU A C 1
ATOM 821 O O . LEU A 1 102 ? -9.625 -1.976 2.479 1.00 97.38 102 LEU A O 1
ATOM 825 N N . ALA A 1 103 ? -11.151 -0.536 3.264 1.00 97.06 103 ALA A N 1
ATOM 826 C CA . ALA A 1 103 ? -11.538 -0.044 1.943 1.00 97.06 103 ALA A CA 1
ATOM 827 C C . ALA A 1 103 ? -10.361 0.635 1.220 1.00 97.06 103 ALA A C 1
ATOM 829 O O . ALA A 1 103 ? -10.118 0.369 0.045 1.00 97.06 103 ALA A O 1
ATOM 830 N N . ALA A 1 104 ? -9.588 1.468 1.924 1.00 96.62 104 ALA A N 1
ATOM 831 C CA . ALA A 1 104 ? -8.405 2.110 1.356 1.00 96.62 104 ALA A CA 1
ATOM 832 C C . ALA A 1 104 ? -7.308 1.096 0.988 1.00 96.62 104 ALA A C 1
ATOM 834 O O . ALA A 1 104 ? -6.653 1.251 -0.043 1.00 96.62 104 ALA A O 1
ATOM 835 N N . ALA A 1 105 ? -7.105 0.061 1.806 1.00 96.88 105 ALA A N 1
ATOM 836 C CA . ALA A 1 105 ? -6.160 -1.015 1.528 1.00 96.88 105 ALA A CA 1
ATOM 837 C C . ALA A 1 105 ? -6.575 -1.830 0.295 1.00 96.88 105 ALA A C 1
ATOM 839 O O . ALA A 1 105 ? -5.738 -2.054 -0.578 1.00 96.88 105 ALA A O 1
ATOM 840 N N . ASN A 1 106 ? -7.858 -2.185 0.173 1.00 96.31 106 ASN A N 1
ATOM 841 C CA . ASN A 1 106 ? -8.385 -2.891 -0.998 1.00 96.31 106 ASN A CA 1
ATOM 842 C C . ASN A 1 106 ? -8.212 -2.065 -2.277 1.00 96.31 106 ASN A C 1
ATOM 844 O O . ASN A 1 106 ? -7.659 -2.565 -3.248 1.00 96.31 106 ASN A O 1
ATOM 848 N N . MET A 1 107 ? -8.559 -0.773 -2.251 1.00 96.06 107 MET A N 1
ATOM 849 C CA . MET A 1 107 ? -8.341 0.122 -3.396 1.00 96.06 107 MET A CA 1
ATOM 850 C C . MET A 1 107 ? -6.859 0.218 -3.788 1.00 96.06 107 MET A C 1
ATOM 852 O O . MET A 1 107 ? -6.526 0.277 -4.969 1.00 9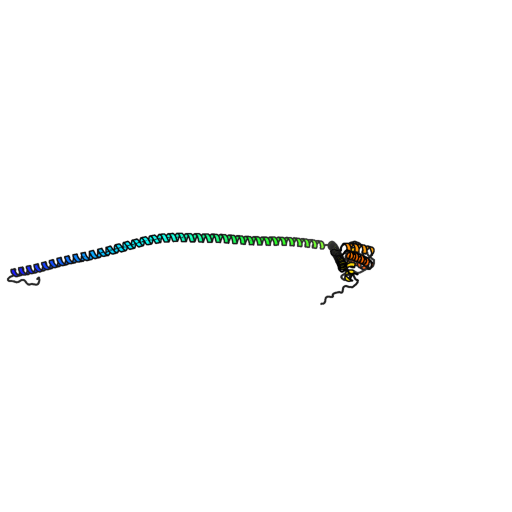6.06 107 MET A O 1
ATOM 856 N N . ARG A 1 108 ? -5.939 0.247 -2.813 1.00 95.88 108 ARG A N 1
ATOM 857 C CA . ARG A 1 108 ? -4.491 0.239 -3.092 1.00 95.88 108 ARG A CA 1
ATOM 858 C C . ARG A 1 108 ? -4.039 -1.077 -3.719 1.00 95.88 108 ARG A C 1
ATOM 860 O O . ARG A 1 108 ? -3.225 -1.030 -4.635 1.00 95.88 108 ARG A O 1
ATOM 867 N N . ALA A 1 109 ? -4.551 -2.209 -3.240 1.00 95.81 109 ALA A N 1
ATOM 868 C CA . ALA A 1 109 ? -4.244 -3.524 -3.794 1.00 95.81 109 ALA A CA 1
ATOM 869 C C . ALA A 1 109 ? -4.760 -3.655 -5.235 1.00 95.81 109 ALA A C 1
ATOM 871 O O . ALA A 1 109 ? -3.978 -3.964 -6.126 1.00 95.81 109 ALA A O 1
ATOM 872 N N . GLU A 1 110 ? -6.021 -3.296 -5.489 1.00 95.75 110 GLU A N 1
ATOM 873 C CA . GLU A 1 110 ? -6.611 -3.307 -6.835 1.00 95.75 110 GLU A CA 1
ATOM 874 C C . GLU A 1 110 ? -5.843 -2.398 -7.805 1.00 95.75 110 GLU A C 1
ATOM 876 O O . GLU A 1 110 ? -5.527 -2.798 -8.925 1.00 95.75 110 GLU A O 1
ATOM 881 N N . ASN A 1 111 ? -5.469 -1.189 -7.371 1.00 95.25 111 ASN A N 1
ATOM 882 C CA . ASN A 1 111 ? -4.659 -0.282 -8.187 1.00 95.25 111 ASN A CA 1
ATOM 883 C C . ASN A 1 111 ? -3.255 -0.836 -8.466 1.00 95.25 111 ASN A C 1
ATOM 885 O O . ASN A 1 111 ? -2.729 -0.639 -9.563 1.00 95.25 111 ASN A O 1
ATOM 889 N N . ALA A 1 112 ? -2.638 -1.517 -7.497 1.00 95.44 112 ALA A N 1
ATOM 890 C CA . ALA A 1 112 ? -1.349 -2.170 -7.696 1.00 95.44 112 ALA A CA 1
ATOM 891 C C . ALA A 1 112 ? -1.469 -3.319 -8.708 1.00 95.44 112 ALA A C 1
ATOM 893 O O . ALA A 1 112 ? -0.673 -3.386 -9.645 1.00 95.44 112 ALA A O 1
ATOM 894 N N . ASP A 1 113 ? -2.496 -4.160 -8.588 1.00 95.06 113 ASP A N 1
ATOM 895 C CA . ASP A 1 113 ? -2.760 -5.252 -9.526 1.00 95.06 113 ASP A CA 1
ATOM 896 C C . ASP A 1 113 ? -2.995 -4.721 -10.945 1.00 95.06 113 ASP A C 1
ATOM 898 O O . ASP A 1 113 ? -2.370 -5.206 -11.892 1.00 95.06 113 ASP A O 1
ATOM 902 N N . LEU A 1 114 ? -3.793 -3.658 -11.095 1.00 95.12 114 LEU A N 1
ATOM 903 C CA . LEU A 1 114 ? -4.001 -2.970 -12.373 1.00 95.12 114 LEU A CA 1
ATOM 904 C C . LEU A 1 114 ? -2.695 -2.419 -12.952 1.00 95.12 114 LEU A C 1
ATOM 906 O O . LEU A 1 114 ? -2.430 -2.614 -14.138 1.00 95.12 114 LEU A O 1
ATOM 910 N N . ALA A 1 115 ? -1.855 -1.777 -12.137 1.00 93.88 115 ALA A N 1
ATOM 911 C CA . ALA A 1 115 ? -0.563 -1.268 -12.587 1.00 93.88 115 ALA A CA 1
ATOM 912 C C . ALA A 1 115 ? 0.353 -2.404 -13.071 1.00 93.88 115 ALA A C 1
ATOM 914 O O . ALA A 1 115 ? 0.962 -2.295 -14.136 1.00 93.88 115 ALA A O 1
ATOM 9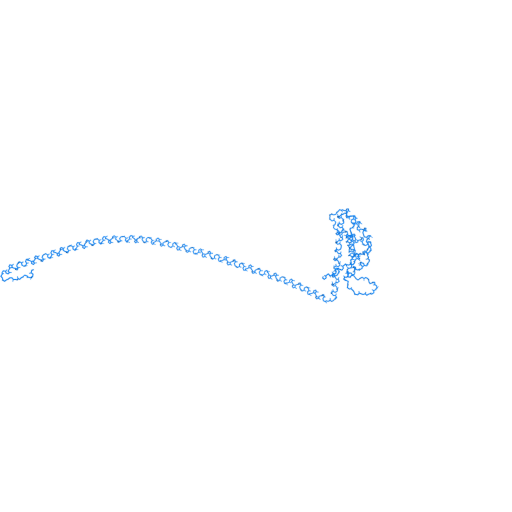15 N N . THR A 1 116 ? 0.409 -3.530 -12.348 1.00 95.31 116 THR A N 1
ATOM 916 C CA . THR A 1 116 ? 1.203 -4.687 -12.791 1.00 95.31 116 THR A CA 1
ATOM 917 C C . THR A 1 116 ? 0.650 -5.332 -14.062 1.00 95.31 116 THR A C 1
ATOM 919 O O . THR A 1 116 ? 1.427 -5.774 -14.910 1.00 95.31 116 THR A O 1
ATOM 922 N N . ALA A 1 117 ? -0.675 -5.380 -14.227 1.00 94.62 117 ALA A N 1
ATOM 923 C CA . ALA A 1 117 ? -1.316 -5.899 -15.428 1.00 94.62 117 ALA A CA 1
ATOM 924 C C . ALA A 1 117 ? -1.022 -5.009 -16.644 1.00 94.62 117 ALA A C 1
ATOM 926 O O . ALA A 1 117 ? -0.618 -5.520 -17.688 1.00 94.62 117 ALA A O 1
ATOM 927 N N . GLN A 1 118 ? -1.133 -3.687 -16.485 1.00 94.50 118 GLN A N 1
ATOM 928 C CA . GLN A 1 118 ? -0.794 -2.714 -17.525 1.00 94.50 118 GLN A CA 1
ATOM 929 C C . GLN A 1 118 ? 0.680 -2.803 -17.928 1.00 94.50 118 GLN A C 1
ATOM 931 O O . GLN A 1 118 ? 0.995 -2.765 -19.116 1.00 94.50 118 GLN A O 1
ATOM 936 N N . GLU A 1 119 ? 1.588 -2.972 -16.967 1.00 93.38 119 GLU A N 1
ATOM 937 C CA . GLU A 1 119 ? 3.018 -3.109 -17.251 1.00 93.38 119 GLU 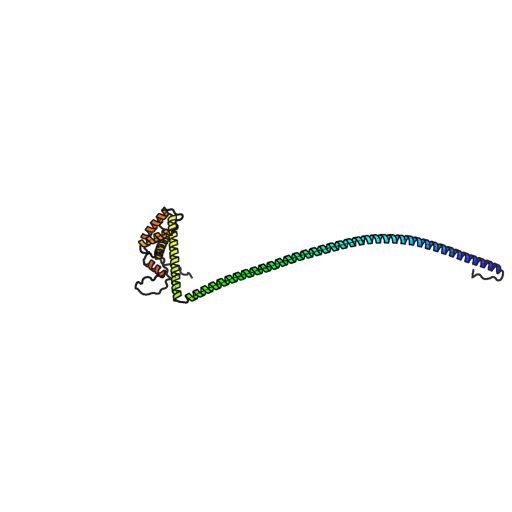A CA 1
ATOM 938 C C . GLU A 1 119 ? 3.339 -4.410 -18.004 1.00 93.38 119 GLU A C 1
ATOM 940 O O . GLU A 1 119 ? 4.090 -4.412 -18.985 1.00 93.38 119 GLU A O 1
ATOM 945 N N . LYS A 1 120 ? 2.709 -5.525 -17.612 1.00 95.19 120 LYS A N 1
ATOM 946 C CA . LYS A 1 120 ? 2.787 -6.795 -18.354 1.00 95.19 120 LYS A CA 1
ATOM 947 C C . LYS A 1 120 ? 2.234 -6.660 -19.770 1.00 95.19 120 LYS A C 1
ATOM 949 O O . LYS A 1 120 ? 2.776 -7.239 -20.709 1.00 95.19 120 LYS A O 1
ATOM 954 N N . GLU A 1 121 ? 1.151 -5.913 -19.945 1.00 93.88 121 GLU A N 1
ATOM 955 C CA . GLU A 1 121 ? 0.571 -5.692 -21.264 1.00 93.88 121 GLU A CA 1
ATOM 956 C C . GLU A 1 121 ? 1.487 -4.839 -22.148 1.00 93.88 121 GLU A C 1
ATOM 958 O O . GLU A 1 121 ? 1.735 -5.215 -23.293 1.00 93.88 121 GLU A O 1
ATOM 963 N N . ARG A 1 122 ? 2.069 -3.759 -21.612 1.00 92.94 122 ARG A N 1
ATOM 964 C CA . ARG A 1 122 ? 3.061 -2.927 -22.314 1.00 92.94 122 ARG A CA 1
ATOM 965 C C . ARG A 1 122 ? 4.270 -3.737 -22.760 1.00 92.94 122 ARG A C 1
ATOM 967 O O . ARG A 1 122 ? 4.597 -3.737 -23.943 1.00 92.94 122 ARG A O 1
ATOM 974 N N . THR A 1 123 ? 4.869 -4.499 -21.850 1.00 94.50 123 THR A N 1
ATOM 975 C CA . THR A 1 123 ? 6.006 -5.373 -22.180 1.00 94.50 123 THR A CA 1
ATOM 976 C C . THR A 1 123 ? 5.636 -6.435 -23.217 1.00 94.50 123 THR A C 1
ATOM 978 O O . THR A 1 123 ? 6.423 -6.721 -24.119 1.00 94.50 123 THR A O 1
ATOM 981 N N . ASN A 1 124 ? 4.426 -6.997 -23.166 1.00 94.81 124 ASN A N 1
ATOM 982 C CA . ASN A 1 124 ? 3.947 -7.915 -24.201 1.00 94.81 124 ASN A CA 1
ATOM 983 C C . ASN A 1 124 ? 3.740 -7.223 -25.557 1.00 94.81 124 ASN A C 1
ATOM 985 O O . ASN A 1 124 ? 4.059 -7.808 -26.593 1.00 94.81 124 ASN A O 1
ATOM 989 N N . GLN A 1 125 ? 3.220 -5.994 -25.577 1.00 93.12 125 GLN A N 1
ATOM 990 C CA . GLN A 1 125 ? 3.073 -5.207 -26.802 1.00 93.12 125 GLN A CA 1
ATOM 991 C C . GLN A 1 125 ? 4.436 -4.864 -27.412 1.00 93.12 125 GLN A C 1
ATOM 993 O O . GLN A 1 125 ? 4.611 -5.016 -28.619 1.00 93.12 125 GLN A O 1
ATOM 998 N N . GLU A 1 126 ? 5.411 -4.469 -26.595 1.00 92.62 126 GLU A N 1
ATOM 999 C CA . GLU A 1 126 ? 6.788 -4.240 -27.038 1.00 92.62 126 GLU A CA 1
ATOM 1000 C C . GLU A 1 126 ? 7.404 -5.510 -27.616 1.00 92.62 126 GLU A C 1
ATOM 1002 O O . GLU A 1 126 ? 7.889 -5.483 -28.744 1.00 92.62 126 GLU A O 1
ATOM 1007 N N . ARG A 1 127 ? 7.285 -6.648 -26.918 1.00 93.62 127 ARG A N 1
ATOM 1008 C CA . ARG A 1 127 ? 7.742 -7.947 -27.435 1.00 93.62 127 ARG A CA 1
ATOM 1009 C C . ARG A 1 127 ? 7.119 -8.267 -28.791 1.00 93.62 127 ARG A C 1
ATOM 1011 O O . ARG A 1 127 ? 7.834 -8.656 -29.709 1.00 93.62 127 ARG A O 1
ATOM 1018 N N . ARG A 1 128 ? 5.809 -8.053 -28.950 1.00 93.69 128 ARG A N 1
ATOM 1019 C CA . ARG A 1 128 ? 5.113 -8.254 -30.233 1.00 93.69 128 ARG A CA 1
ATOM 1020 C C . ARG A 1 128 ? 5.654 -7.344 -31.333 1.00 93.69 128 ARG A C 1
ATOM 1022 O O . ARG A 1 128 ? 5.839 -7.820 -32.446 1.00 93.69 128 ARG A O 1
ATOM 1029 N N . ARG A 1 129 ? 5.930 -6.069 -31.039 1.00 92.12 129 ARG A N 1
ATOM 1030 C CA . ARG A 1 129 ? 6.536 -5.140 -32.008 1.00 92.12 129 ARG A CA 1
ATOM 1031 C C . ARG A 1 129 ? 7.937 -5.589 -32.407 1.00 92.12 129 ARG A C 1
ATOM 1033 O O . ARG A 1 129 ? 8.209 -5.699 -33.595 1.00 92.12 129 ARG A O 1
ATOM 1040 N N . THR A 1 130 ? 8.783 -5.934 -31.435 1.00 92.31 130 THR A N 1
ATOM 1041 C CA . THR A 1 130 ? 10.139 -6.426 -31.720 1.00 92.31 130 THR A CA 1
ATOM 1042 C C . THR A 1 130 ? 10.118 -7.718 -32.529 1.00 92.31 130 THR A C 1
ATOM 1044 O O . THR A 1 130 ? 10.931 -7.901 -33.427 1.00 92.31 130 THR A O 1
ATOM 1047 N N . GLU A 1 131 ? 9.157 -8.599 -32.257 1.00 94.25 131 GLU A N 1
ATOM 1048 C CA . GLU A 1 131 ? 8.988 -9.848 -32.993 1.00 94.25 131 GLU A CA 1
ATOM 1049 C C . GLU A 1 131 ? 8.508 -9.588 -34.427 1.00 94.25 131 GLU A C 1
ATOM 1051 O O . GLU A 1 131 ? 9.001 -10.198 -35.369 1.00 94.25 131 GLU A O 1
ATOM 1056 N N . GLN A 1 132 ? 7.593 -8.639 -34.633 1.00 93.19 132 GLN A N 1
ATOM 1057 C CA . GLN A 1 132 ? 7.169 -8.223 -35.974 1.00 93.19 132 GLN A CA 1
ATOM 1058 C C . GLN A 1 132 ? 8.316 -7.603 -36.778 1.00 93.19 132 GLN A C 1
ATOM 1060 O O . GLN A 1 132 ? 8.459 -7.899 -37.964 1.00 93.19 132 GLN A O 1
ATOM 1065 N N . GLU A 1 133 ? 9.139 -6.764 -36.149 1.00 89.75 133 GLU A N 1
ATOM 1066 C CA . GLU A 1 133 ? 10.315 -6.170 -36.787 1.00 89.75 133 GLU A CA 1
ATOM 1067 C C . GLU A 1 133 ? 11.353 -7.228 -37.163 1.00 89.75 133 GLU A C 1
ATOM 1069 O O . GLU A 1 133 ? 11.851 -7.203 -38.289 1.00 89.75 133 GLU A O 1
ATOM 1074 N N . ARG A 1 134 ? 11.617 -8.195 -36.273 1.00 92.50 134 ARG A N 1
ATOM 1075 C CA . ARG A 1 134 ? 12.485 -9.345 -36.568 1.00 92.50 134 ARG A CA 1
ATOM 1076 C C . ARG A 1 134 ? 11.961 -10.155 -37.741 1.00 92.50 134 ARG A C 1
ATOM 1078 O O . ARG A 1 134 ? 12.669 -10.297 -38.724 1.00 92.50 134 ARG A O 1
ATOM 1085 N N . ASN A 1 135 ? 10.694 -10.562 -37.709 1.00 93.19 135 ASN A N 1
ATOM 1086 C CA . ASN A 1 135 ? 10.094 -11.319 -38.809 1.00 93.19 135 ASN A CA 1
ATOM 1087 C C . ASN A 1 135 ? 10.118 -10.545 -40.138 1.00 93.19 135 ASN A C 1
ATOM 1089 O O . ASN A 1 135 ? 10.295 -11.136 -41.202 1.00 93.19 135 ASN A O 1
ATOM 1093 N N . ARG A 1 136 ? 9.966 -9.213 -40.107 1.00 93.00 136 ARG A N 1
ATOM 1094 C CA . ARG A 1 136 ? 10.108 -8.369 -41.301 1.00 93.00 136 ARG A CA 1
ATOM 1095 C C . ARG A 1 136 ? 11.546 -8.364 -41.825 1.00 93.00 136 ARG A C 1
ATOM 1097 O O . ARG A 1 136 ? 11.725 -8.449 -43.039 1.00 93.00 136 ARG A O 1
ATOM 1104 N N . ALA A 1 137 ? 12.533 -8.237 -40.939 1.00 91.25 137 ALA A N 1
ATOM 1105 C CA . ALA A 1 137 ? 13.948 -8.284 -41.296 1.00 91.25 137 ALA A CA 1
ATOM 1106 C C . ALA A 1 137 ? 14.334 -9.665 -41.841 1.00 91.25 137 ALA A C 1
ATOM 1108 O O . ALA A 1 137 ? 14.857 -9.740 -42.946 1.00 91.25 137 ALA A O 1
ATOM 1109 N N . ASP A 1 138 ? 13.960 -10.741 -41.149 1.00 93.00 138 ASP A N 1
ATOM 1110 C CA . ASP A 1 138 ? 14.219 -12.125 -41.555 1.00 93.00 138 ASP A CA 1
ATOM 1111 C C . ASP A 1 138 ? 13.590 -12.437 -42.920 1.00 93.00 138 ASP A C 1
ATOM 1113 O O . ASP A 1 138 ? 14.225 -13.049 -43.777 1.00 93.00 138 ASP A O 1
ATOM 1117 N N . ASN A 1 139 ? 12.363 -11.965 -43.175 1.00 93.75 139 ASN A N 1
ATOM 1118 C CA . ASN A 1 139 ? 11.717 -12.115 -44.480 1.00 93.75 139 ASN A CA 1
ATOM 1119 C C . ASN A 1 139 ? 12.455 -11.329 -45.581 1.00 93.75 139 ASN A C 1
ATOM 1121 O O . ASN A 1 139 ? 12.648 -11.837 -46.684 1.00 93.75 139 ASN A O 1
ATOM 1125 N N . ALA A 1 140 ? 12.907 -10.104 -45.294 1.00 89.75 140 ALA A N 1
ATOM 1126 C CA . ALA A 1 140 ? 13.694 -9.323 -46.247 1.00 89.75 140 ALA A CA 1
ATOM 1127 C C . ALA A 1 140 ? 15.058 -9.977 -46.535 1.00 89.75 140 ALA A C 1
ATOM 1129 O O . ALA A 1 140 ? 15.466 -10.066 -47.693 1.00 89.75 140 ALA A O 1
ATOM 1130 N N . GLU A 1 141 ? 15.745 -10.482 -45.508 1.00 90.62 141 GLU A N 1
ATOM 1131 C CA . GLU A 1 141 ? 17.003 -11.217 -45.652 1.00 90.62 141 GLU A CA 1
ATOM 1132 C C . GLU A 1 141 ? 16.814 -12.512 -46.444 1.00 90.62 141 GLU A C 1
ATOM 1134 O O . GLU A 1 141 ? 17.616 -12.810 -47.332 1.00 90.62 141 GLU A O 1
ATOM 1139 N N . ALA A 1 142 ? 15.736 -13.256 -46.182 1.00 91.25 142 ALA A N 1
ATOM 1140 C CA . ALA A 1 142 ? 15.392 -14.459 -46.931 1.00 91.25 142 ALA A CA 1
ATOM 1141 C C . ALA A 1 142 ? 15.157 -14.152 -48.418 1.00 91.25 142 ALA A C 1
ATOM 1143 O O . ALA A 1 142 ? 15.735 -14.829 -49.267 1.00 91.25 142 ALA A O 1
ATOM 1144 N N . GLN A 1 143 ? 14.402 -13.095 -48.739 1.00 88.06 143 GLN A N 1
ATOM 1145 C CA . GLN A 1 143 ? 14.175 -12.662 -50.124 1.00 88.06 143 GLN A CA 1
ATOM 1146 C C . GLN A 1 143 ? 15.474 -12.244 -50.820 1.00 88.06 143 GLN A C 1
ATOM 1148 O O . GLN A 1 143 ? 15.731 -12.653 -51.951 1.00 88.06 143 GLN A O 1
ATOM 1153 N N . VAL A 1 144 ? 16.339 -11.473 -50.151 1.00 86.56 144 VAL A N 1
ATOM 1154 C CA . VAL A 1 144 ? 17.650 -11.095 -50.706 1.00 86.56 144 VAL A CA 1
ATOM 1155 C C . VAL A 1 144 ? 18.516 -12.333 -50.939 1.00 86.56 144 VAL A C 1
ATOM 1157 O O . VAL A 1 144 ? 19.148 -12.457 -51.988 1.00 86.56 144 VAL A O 1
ATOM 1160 N N . ARG A 1 145 ? 18.529 -13.275 -49.992 1.00 87.88 145 ARG A N 1
ATOM 1161 C CA . ARG A 1 145 ? 19.271 -14.533 -50.115 1.00 87.88 145 ARG A CA 1
ATOM 1162 C C . ARG A 1 145 ? 18.761 -15.384 -51.277 1.00 87.88 145 ARG A C 1
ATOM 1164 O O . ARG A 1 145 ? 19.578 -15.953 -51.998 1.00 87.88 145 ARG A O 1
ATOM 1171 N N . GLU A 1 146 ? 17.449 -15.450 -51.476 1.00 87.44 146 GLU A N 1
ATOM 1172 C CA . GLU A 1 146 ? 16.831 -16.130 -52.614 1.00 87.44 146 GLU A CA 1
ATOM 1173 C C . GLU A 1 146 ? 17.210 -15.449 -53.936 1.00 87.44 146 GLU A C 1
ATOM 1175 O O . GLU A 1 146 ? 17.693 -16.117 -54.847 1.00 87.44 146 GLU A O 1
ATOM 1180 N N . MET A 1 147 ? 17.125 -14.120 -54.032 1.00 84.69 147 MET A N 1
ATOM 1181 C CA . MET A 1 147 ? 17.552 -13.388 -55.233 1.00 84.69 147 MET A CA 1
ATOM 1182 C C . MET A 1 147 ? 19.036 -13.610 -55.558 1.00 84.69 147 MET A C 1
ATOM 1184 O O . MET A 1 147 ? 19.398 -13.818 -56.715 1.00 84.69 147 MET A O 1
ATOM 1188 N N . LEU A 1 148 ? 19.904 -13.596 -54.543 1.00 83.81 148 LEU A N 1
ATOM 1189 C CA . LEU A 1 148 ? 21.344 -13.833 -54.691 1.00 83.81 148 LEU A CA 1
ATOM 1190 C C . LEU A 1 148 ? 21.705 -15.308 -54.929 1.00 83.81 148 LEU A C 1
ATOM 1192 O O . LEU A 1 148 ? 22.870 -15.606 -55.205 1.00 83.81 148 LEU A O 1
ATOM 1196 N N . SER A 1 149 ? 20.742 -16.229 -54.838 1.00 83.25 149 SER A N 1
ATOM 1197 C CA . SER A 1 149 ? 20.948 -17.628 -55.227 1.00 83.25 149 SER A CA 1
ATOM 1198 C C . SER A 1 149 ? 21.069 -17.792 -56.748 1.00 83.25 149 SER A C 1
ATOM 1200 O O . SER A 1 149 ? 21.726 -18.725 -57.209 1.00 83.25 149 SER A O 1
ATOM 1202 N N . VAL A 1 150 ? 20.520 -16.848 -57.525 1.00 88.75 150 VAL A N 1
ATOM 1203 C CA . VAL A 1 150 ? 20.651 -16.803 -58.986 1.00 88.75 150 VAL A CA 1
ATOM 1204 C C . VAL A 1 150 ? 22.057 -16.300 -59.364 1.00 88.75 150 VAL A C 1
ATOM 1206 O O . VAL A 1 150 ? 22.406 -15.156 -59.042 1.00 88.75 150 VAL A O 1
ATOM 1209 N N . PRO A 1 151 ? 22.888 -17.104 -60.059 1.00 84.00 151 PRO A N 1
ATOM 1210 C CA . PRO A 1 151 ? 24.286 -16.765 -60.340 1.00 84.00 151 PRO A CA 1
ATOM 1211 C C . PRO A 1 151 ? 24.489 -15.449 -61.108 1.00 84.00 151 PRO A C 1
ATOM 1213 O O . PRO A 1 151 ? 25.454 -14.727 -60.846 1.00 84.00 151 PRO A O 1
ATOM 1216 N N . GLU A 1 152 ? 23.603 -15.114 -62.047 1.00 85.06 152 GLU A N 1
ATOM 1217 C CA . GLU A 1 152 ? 23.659 -13.874 -62.830 1.00 85.06 152 GLU A CA 1
ATOM 1218 C C . GLU A 1 152 ? 23.384 -12.644 -61.959 1.00 85.06 152 GLU A C 1
ATOM 1220 O O . GLU A 1 152 ? 24.118 -11.654 -62.023 1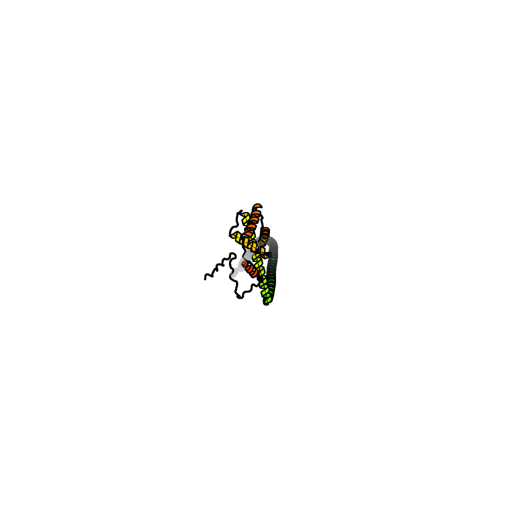.00 85.06 152 GLU A O 1
ATOM 1225 N N . ILE A 1 153 ? 22.361 -12.732 -61.103 1.00 80.19 153 ILE A N 1
ATOM 1226 C CA . ILE A 1 153 ? 21.976 -11.668 -60.170 1.00 80.19 153 ILE A CA 1
ATOM 1227 C C . ILE A 1 153 ? 23.106 -11.439 -59.165 1.00 80.19 153 ILE A C 1
ATOM 1229 O O . ILE A 1 153 ? 23.505 -10.297 -58.940 1.00 80.19 153 ILE A O 1
ATOM 1233 N N . LYS A 1 154 ? 23.706 -12.511 -58.634 1.00 83.38 154 LYS A N 1
ATOM 1234 C CA . LYS A 1 154 ? 24.857 -12.429 -57.727 1.00 83.38 154 LYS A CA 1
ATOM 1235 C C . LYS A 1 154 ? 26.049 -11.695 -58.348 1.00 83.38 154 LYS A C 1
ATOM 1237 O O . LYS A 1 154 ? 26.585 -10.778 -57.731 1.00 83.38 154 LYS A O 1
ATOM 1242 N N . LYS A 1 155 ? 26.435 -12.043 -59.583 1.00 82.25 155 LYS A N 1
ATOM 1243 C CA . LYS A 1 155 ? 27.536 -11.369 -60.299 1.00 82.25 155 LYS A CA 1
ATOM 1244 C C . LYS A 1 155 ? 27.261 -9.878 -60.510 1.00 82.25 155 LYS A C 1
ATOM 1246 O O . LYS A 1 155 ? 28.166 -9.060 -60.357 1.00 82.25 155 LYS A O 1
ATOM 1251 N N . PHE A 1 156 ? 26.021 -9.516 -60.844 1.00 80.25 156 PHE A N 1
ATOM 1252 C CA . PHE A 1 156 ? 25.627 -8.116 -60.999 1.00 80.25 156 PHE A CA 1
ATOM 1253 C C . PHE A 1 156 ? 25.677 -7.357 -59.665 1.00 80.25 156 PHE A C 1
ATOM 1255 O O . PHE A 1 156 ? 26.234 -6.262 -59.603 1.00 80.25 156 PHE A O 1
ATOM 1262 N N . TRP A 1 157 ? 25.176 -7.953 -58.580 1.00 80.25 157 TRP A N 1
ATOM 1263 C CA . TRP A 1 157 ? 25.247 -7.369 -57.238 1.00 80.25 157 TRP A CA 1
ATOM 1264 C C . TRP A 1 157 ? 26.679 -7.176 -56.743 1.00 80.25 157 TRP A C 1
ATOM 1266 O O . TRP A 1 157 ? 26.993 -6.120 -56.199 1.00 80.25 157 TRP A O 1
ATOM 1276 N N . GLU A 1 158 ? 27.567 -8.145 -56.967 1.00 82.81 158 GLU A N 1
ATOM 1277 C CA . GLU A 1 158 ? 28.993 -8.012 -56.648 1.00 82.81 158 GLU A CA 1
ATOM 1278 C C . GLU A 1 158 ? 29.641 -6.855 -57.421 1.00 82.81 158 GLU A C 1
ATOM 1280 O O . GLU A 1 158 ? 30.434 -6.102 -56.856 1.00 82.81 158 GLU A O 1
ATOM 1285 N N . LEU A 1 159 ? 29.272 -6.657 -58.690 1.00 81.44 159 LEU A N 1
ATOM 1286 C CA . LEU A 1 159 ? 29.740 -5.526 -59.493 1.00 81.44 159 LEU A CA 1
ATOM 1287 C C . LEU A 1 159 ? 29.224 -4.189 -58.940 1.00 81.44 159 LEU A C 1
ATOM 1289 O O . LEU A 1 159 ? 29.998 -3.241 -58.803 1.00 81.44 159 LEU A O 1
ATOM 1293 N N . VAL A 1 160 ? 27.943 -4.115 -58.568 1.00 83.00 160 VAL A N 1
ATOM 1294 C CA . VAL A 1 160 ? 27.345 -2.925 -57.938 1.00 83.00 160 VAL A CA 1
ATOM 1295 C C . VAL A 1 160 ? 28.024 -2.605 -56.601 1.00 83.00 160 VAL A C 1
ATOM 1297 O O . VAL A 1 160 ? 28.369 -1.447 -56.359 1.00 83.00 160 VAL A O 1
ATOM 1300 N N . LEU A 1 161 ? 28.274 -3.614 -55.760 1.00 82.19 161 LEU A N 1
ATOM 1301 C CA . LEU A 1 161 ? 28.984 -3.465 -54.486 1.00 82.19 161 LEU A CA 1
ATOM 1302 C C . LEU A 1 161 ? 30.417 -2.965 -54.691 1.00 82.19 161 LEU A C 1
ATOM 1304 O O . LEU A 1 161 ? 30.824 -2.009 -54.032 1.00 82.19 161 LEU A O 1
ATOM 1308 N N . ARG A 1 162 ? 31.160 -3.550 -55.640 1.00 80.50 162 ARG A N 1
ATOM 1309 C CA . ARG A 1 162 ? 32.519 -3.105 -55.993 1.00 80.50 162 ARG A CA 1
ATOM 1310 C C . ARG A 1 162 ? 32.533 -1.658 -56.468 1.00 80.50 162 ARG A C 1
ATOM 1312 O O . ARG A 1 162 ? 33.354 -0.873 -56.005 1.00 80.50 162 ARG A O 1
ATOM 1319 N N . LYS A 1 163 ? 31.589 -1.277 -57.333 1.00 82.69 163 LYS A N 1
ATOM 1320 C CA . LYS A 1 163 ? 31.463 0.105 -57.809 1.00 82.69 163 LYS A CA 1
ATOM 1321 C C . LYS A 1 163 ? 31.148 1.069 -56.665 1.00 82.69 163 LYS A C 1
ATOM 1323 O O . LYS A 1 163 ? 31.737 2.142 -56.604 1.00 82.69 163 LYS A O 1
ATOM 1328 N N . LYS A 1 164 ? 30.254 0.696 -55.745 1.00 84.31 164 LYS A N 1
ATOM 1329 C CA . LYS A 1 164 ? 29.932 1.518 -54.570 1.00 84.31 164 LYS A CA 1
ATOM 1330 C C . LYS A 1 164 ? 31.153 1.709 -53.665 1.00 84.31 164 LYS A C 1
ATOM 1332 O O . LYS A 1 164 ? 31.465 2.845 -53.325 1.00 84.31 164 LYS A O 1
ATOM 1337 N N . ALA A 1 165 ? 31.867 0.630 -53.345 1.00 82.38 165 ALA A N 1
ATOM 1338 C CA . ALA A 1 165 ? 33.090 0.688 -52.545 1.00 82.38 165 ALA A CA 1
ATOM 1339 C C . ALA A 1 165 ? 34.172 1.558 -53.210 1.00 82.38 165 ALA A C 1
ATOM 1341 O O . ALA A 1 165 ? 34.783 2.393 -52.549 1.00 82.38 165 ALA A O 1
ATOM 1342 N N . PHE A 1 166 ? 34.348 1.434 -54.529 1.00 83.69 166 PHE A N 1
ATOM 1343 C CA . PHE A 1 166 ? 35.258 2.281 -55.301 1.00 83.69 166 PHE A CA 1
ATOM 1344 C C . PHE A 1 166 ? 34.882 3.769 -55.219 1.00 83.69 166 PHE A C 1
ATOM 1346 O O . PHE A 1 166 ? 35.743 4.615 -54.984 1.00 83.69 166 PHE A O 1
ATOM 1353 N N . LEU A 1 167 ? 33.595 4.106 -55.367 1.00 85.62 167 LEU A N 1
ATOM 1354 C CA . LEU A 1 167 ? 33.119 5.487 -55.235 1.00 85.62 167 LEU A CA 1
ATOM 1355 C C . LEU A 1 167 ? 33.344 6.041 -53.821 1.00 85.62 167 LEU A C 1
ATOM 1357 O O . LEU A 1 167 ? 33.762 7.189 -53.675 1.00 85.62 167 LEU A O 1
ATOM 1361 N N . GLU A 1 168 ? 33.087 5.243 -52.782 1.00 87.12 168 GLU A N 1
ATOM 1362 C CA . GLU A 1 168 ? 33.365 5.623 -51.391 1.00 87.12 168 GLU A CA 1
ATOM 1363 C C . GLU A 1 168 ? 34.861 5.875 -51.169 1.00 87.12 168 GLU A C 1
ATOM 1365 O O . GLU A 1 168 ? 35.228 6.897 -50.587 1.00 87.12 168 GLU A O 1
ATOM 1370 N N . GLU A 1 169 ? 35.732 5.013 -51.697 1.00 86.06 169 GLU A N 1
ATOM 1371 C CA . GLU A 1 169 ? 37.183 5.186 -51.614 1.00 86.06 169 GLU A CA 1
ATOM 1372 C C . GLU A 1 169 ? 37.658 6.461 -52.335 1.00 86.06 169 GLU A C 1
ATOM 1374 O O . GLU A 1 169 ? 38.448 7.229 -51.780 1.00 86.06 169 GLU A O 1
ATOM 1379 N N . MET A 1 170 ? 37.155 6.734 -53.545 1.00 87.38 170 MET A N 1
ATOM 1380 C CA . MET A 1 170 ? 37.481 7.962 -54.283 1.00 87.38 170 MET A CA 1
ATOM 1381 C C . MET A 1 170 ? 37.033 9.212 -53.520 1.00 87.38 170 MET A C 1
ATOM 1383 O O . MET A 1 170 ? 37.806 10.159 -53.376 1.00 87.38 170 MET A O 1
ATOM 1387 N N . ASN A 1 171 ? 35.824 9.198 -52.956 1.00 89.19 171 ASN A N 1
ATOM 1388 C CA . ASN A 1 171 ? 35.320 10.305 -52.143 1.00 89.19 171 ASN A CA 1
ATOM 1389 C C . ASN A 1 171 ? 36.147 10.514 -50.865 1.00 89.19 171 ASN A C 1
ATOM 1391 O O . ASN A 1 171 ? 36.430 11.655 -50.500 1.00 89.19 171 ASN A O 1
ATOM 1395 N N . GLN A 1 172 ? 36.597 9.440 -50.206 1.00 91.31 172 GLN A N 1
ATOM 1396 C CA . GLN A 1 172 ? 37.503 9.546 -49.057 1.00 91.31 172 GLN A CA 1
ATOM 1397 C C . GLN A 1 172 ? 38.854 10.166 -49.439 1.00 91.31 172 GLN A C 1
ATOM 1399 O O . GLN A 1 172 ? 39.396 10.969 -48.679 1.00 91.31 172 GLN A O 1
ATOM 1404 N N . ARG A 1 173 ? 39.407 9.825 -50.610 1.00 88.44 173 ARG A N 1
ATOM 1405 C CA . ARG A 1 173 ? 40.660 10.412 -51.119 1.00 88.44 173 ARG A CA 1
ATOM 1406 C C . ARG A 1 173 ? 40.508 11.899 -51.428 1.00 88.44 173 ARG A C 1
ATOM 1408 O O . ARG A 1 173 ? 41.363 12.684 -51.030 1.00 88.44 173 ARG A O 1
ATOM 1415 N N . ILE A 1 174 ? 39.400 12.291 -52.055 1.00 90.06 174 ILE A N 1
ATOM 1416 C CA . ILE A 1 174 ? 39.046 13.698 -52.302 1.00 90.06 174 ILE A CA 1
ATOM 1417 C C . ILE A 1 174 ? 38.930 14.464 -50.981 1.00 90.06 174 ILE A C 1
ATOM 1419 O O . ILE A 1 174 ? 39.488 15.550 -50.854 1.00 90.06 174 ILE A O 1
ATOM 1423 N N . ALA A 1 175 ? 38.273 13.886 -49.971 1.00 91.12 175 ALA A N 1
ATOM 1424 C CA . ALA A 1 175 ? 38.145 14.510 -48.656 1.00 91.12 175 ALA A CA 1
ATOM 1425 C C . ALA A 1 175 ? 39.508 14.706 -47.968 1.00 91.12 175 ALA A C 1
ATOM 1427 O O . ALA A 1 175 ? 39.787 15.798 -47.482 1.00 91.12 175 ALA A O 1
ATOM 1428 N N . LYS A 1 176 ? 40.382 13.688 -47.983 1.00 91.25 176 LYS A N 1
ATOM 1429 C CA . LYS A 1 176 ? 41.747 13.780 -47.426 1.00 91.25 176 LYS A CA 1
ATOM 1430 C C . LYS A 1 176 ? 42.615 14.815 -48.144 1.00 91.25 176 LYS A C 1
ATOM 1432 O O . LYS A 1 176 ? 43.406 15.513 -47.515 1.00 91.25 176 LYS A O 1
ATOM 1437 N N . ALA A 1 177 ? 42.469 14.923 -49.459 1.00 89.94 177 ALA A N 1
ATOM 1438 C CA . ALA A 1 177 ? 43.157 15.937 -50.242 1.00 89.94 177 ALA A CA 1
ATOM 1439 C C . ALA A 1 177 ? 42.647 17.345 -49.921 1.00 89.94 177 ALA A C 1
ATOM 1441 O O . ALA A 1 177 ? 43.444 18.263 -49.750 1.00 89.94 177 ALA A O 1
ATOM 1442 N N . ALA A 1 178 ? 41.331 17.504 -49.766 1.00 90.38 178 ALA A N 1
ATOM 1443 C CA . ALA A 1 178 ? 40.736 18.774 -49.378 1.00 90.38 178 ALA A CA 1
ATOM 1444 C C . ALA A 1 178 ? 41.188 19.223 -47.978 1.00 90.38 178 ALA A C 1
ATOM 1446 O O . ALA A 1 178 ? 41.474 20.401 -47.777 1.00 90.38 178 ALA A O 1
ATOM 1447 N N . THR A 1 179 ? 41.317 18.294 -47.024 1.00 90.25 179 THR A N 1
ATOM 1448 C CA . THR A 1 179 ? 41.880 18.600 -45.700 1.00 90.25 179 THR A CA 1
ATOM 1449 C C . THR A 1 179 ? 43.362 18.960 -45.774 1.00 90.25 179 THR A C 1
ATOM 1451 O O . THR A 1 179 ? 43.765 19.941 -45.163 1.00 90.25 179 THR A O 1
ATOM 1454 N N . ALA A 1 180 ? 44.162 18.250 -46.578 1.00 89.25 180 ALA A N 1
ATOM 1455 C CA . ALA A 1 180 ? 45.583 18.564 -46.748 1.00 89.25 180 ALA A CA 1
ATOM 1456 C C . ALA A 1 180 ? 45.809 19.954 -47.378 1.00 89.25 180 ALA A C 1
ATOM 1458 O O . ALA A 1 180 ? 46.713 20.677 -46.965 1.00 89.25 180 ALA A O 1
ATOM 1459 N N . LEU A 1 181 ? 44.961 20.355 -48.334 1.00 88.19 181 LEU A N 1
ATOM 1460 C CA . LEU A 1 181 ? 44.975 21.701 -48.925 1.00 88.19 181 LEU A CA 1
ATOM 1461 C C . LEU A 1 181 ? 44.592 22.784 -47.912 1.00 88.19 181 LEU A C 1
ATOM 1463 O O . LEU A 1 181 ? 45.209 23.849 -47.878 1.00 88.19 181 LEU A O 1
ATOM 1467 N N . TYR A 1 182 ? 43.594 22.508 -47.071 1.00 88.69 182 TYR A N 1
ATOM 1468 C CA . TYR A 1 182 ? 43.209 23.407 -45.987 1.00 88.69 182 TYR A CA 1
ATOM 1469 C C . TYR A 1 182 ? 44.339 23.583 -44.961 1.00 88.69 182 TYR A C 1
ATOM 1471 O O . TYR A 1 182 ? 44.672 24.713 -44.601 1.00 88.69 182 TYR A O 1
ATOM 1479 N N . ASP A 1 183 ? 44.958 22.484 -44.524 1.00 87.12 183 ASP A N 1
ATOM 1480 C CA . ASP A 1 183 ? 46.052 22.506 -43.550 1.00 87.12 183 ASP A CA 1
ATOM 1481 C C . ASP A 1 183 ? 47.282 23.239 -44.101 1.00 87.12 183 ASP A C 1
ATOM 1483 O O . ASP A 1 183 ? 47.873 24.059 -43.397 1.00 87.12 183 ASP A O 1
ATOM 1487 N N . PHE A 1 184 ? 47.611 23.034 -45.381 1.00 85.62 184 PHE A N 1
ATOM 1488 C CA . PHE A 1 184 ? 48.651 23.790 -46.081 1.00 85.62 184 PHE A CA 1
ATOM 1489 C C . PHE A 1 184 ? 48.379 25.303 -46.051 1.00 85.62 184 PHE A C 1
ATOM 1491 O O . PHE A 1 184 ? 49.229 26.090 -45.627 1.00 85.62 184 PHE A O 1
ATOM 1498 N N . ALA A 1 185 ? 47.164 25.720 -46.424 1.00 84.94 185 ALA A N 1
ATOM 1499 C CA . ALA A 1 185 ? 46.780 27.132 -46.417 1.00 84.94 185 ALA A CA 1
ATOM 1500 C C . ALA A 1 185 ? 46.787 27.742 -45.001 1.00 84.94 185 ALA A C 1
ATOM 1502 O O . ALA A 1 185 ? 47.104 28.924 -44.823 1.00 84.94 185 ALA A O 1
ATOM 1503 N N . LYS A 1 186 ? 46.461 26.944 -43.980 1.00 85.06 186 LYS A N 1
ATOM 1504 C CA . LYS A 1 186 ? 46.461 27.364 -42.575 1.00 85.06 186 LYS A CA 1
ATOM 1505 C C . LYS A 1 186 ? 47.873 27.513 -41.998 1.00 85.06 186 LYS A C 1
ATOM 1507 O O . LYS A 1 186 ? 48.125 28.488 -41.291 1.00 85.06 186 LYS A O 1
ATOM 1512 N N . ASN A 1 187 ? 48.779 26.585 -42.303 1.00 81.62 187 ASN A N 1
ATOM 1513 C CA . ASN A 1 187 ? 50.134 26.552 -41.744 1.00 81.62 187 ASN A CA 1
ATOM 1514 C C . ASN A 1 187 ? 51.096 27.559 -42.400 1.00 81.62 187 ASN A C 1
ATOM 1516 O O . ASN A 1 187 ? 52.141 27.850 -41.825 1.00 81.62 187 ASN A O 1
ATOM 1520 N N . ARG A 1 188 ? 50.711 28.156 -43.543 1.00 70.69 188 ARG A N 1
ATOM 1521 C CA . ARG A 1 188 ? 51.526 29.105 -44.334 1.00 70.69 188 ARG A CA 1
ATOM 1522 C C . ARG A 1 188 ? 52.843 28.496 -44.828 1.00 70.69 188 ARG A C 1
ATOM 1524 O O . ARG A 1 188 ? 53.849 29.196 -44.945 1.00 70.69 188 ARG A O 1
ATOM 1531 N N . ASP A 1 189 ? 52.823 27.201 -45.124 1.00 72.62 189 ASP A N 1
ATOM 1532 C CA . ASP A 1 189 ? 53.954 26.523 -45.745 1.00 72.62 189 ASP A CA 1
ATOM 1533 C C . ASP A 1 189 ? 54.163 27.042 -47.179 1.00 72.62 189 ASP A C 1
ATOM 1535 O O . ASP A 1 189 ? 53.216 27.412 -47.873 1.00 72.62 189 ASP A O 1
ATOM 1539 N N . LEU A 1 190 ? 55.416 27.077 -47.636 1.00 73.25 190 LEU A N 1
ATOM 1540 C CA . LEU A 1 190 ? 55.761 27.510 -48.999 1.00 73.25 190 LEU A CA 1
ATOM 1541 C C . LEU A 1 190 ? 55.688 26.359 -50.017 1.00 73.25 190 LEU A C 1
ATOM 1543 O O . LEU A 1 190 ? 55.544 26.600 -51.212 1.00 73.25 190 LEU A O 1
ATOM 1547 N N . ILE A 1 191 ? 55.801 25.109 -49.553 1.00 80.31 191 ILE A N 1
ATOM 1548 C CA . ILE A 1 191 ? 55.795 23.884 -50.366 1.00 80.31 191 ILE A CA 1
ATOM 1549 C C . ILE A 1 191 ? 54.982 22.823 -49.617 1.00 80.31 191 ILE A C 1
ATOM 1551 O O . ILE A 1 191 ? 54.953 22.812 -48.386 1.00 80.31 191 ILE A O 1
ATOM 1555 N N . PHE A 1 192 ? 54.318 21.929 -50.346 1.00 83.06 192 PHE A N 1
ATOM 1556 C CA . PHE A 1 192 ? 53.632 20.790 -49.749 1.00 83.06 192 PHE A CA 1
ATOM 1557 C C . PHE A 1 192 ? 54.622 19.869 -49.022 1.00 83.06 192 PHE A C 1
ATOM 1559 O O . PHE A 1 192 ? 55.719 19.588 -49.503 1.00 83.06 192 PHE A O 1
ATOM 1566 N N . SER A 1 193 ? 54.225 19.355 -47.859 1.00 84.88 193 SER A N 1
ATOM 1567 C CA . SER A 1 193 ? 54.947 18.245 -47.241 1.00 84.88 193 SER A CA 1
ATOM 1568 C C . SER A 1 193 ? 54.802 16.988 -48.106 1.00 84.88 193 SER A C 1
ATOM 1570 O O . SER A 1 193 ? 53.809 16.832 -48.813 1.00 84.88 193 SER A O 1
ATOM 1572 N N . LYS A 1 194 ? 55.736 16.037 -48.006 1.00 82.38 194 LYS A N 1
ATOM 1573 C CA . LYS A 1 194 ? 55.654 14.771 -48.763 1.00 82.38 194 LYS A CA 1
ATOM 1574 C C . LYS A 1 194 ? 54.328 14.026 -48.539 1.00 82.38 194 LYS A C 1
ATOM 1576 O O . LYS A 1 194 ? 53.794 13.413 -49.454 1.00 82.38 194 LYS A O 1
ATOM 1581 N N . GLU A 1 195 ? 53.776 14.095 -47.329 1.00 81.75 195 GLU A N 1
ATOM 1582 C CA . GLU A 1 195 ? 52.484 13.481 -46.990 1.00 81.75 195 GLU A CA 1
ATOM 1583 C C . GLU A 1 195 ? 51.294 14.246 -47.598 1.00 81.75 195 GLU A C 1
ATOM 1585 O O . GLU A 1 195 ? 50.314 13.632 -48.041 1.00 81.75 195 GLU A O 1
ATOM 1590 N N . ALA A 1 196 ? 51.393 15.579 -47.668 1.00 82.69 196 ALA A N 1
ATOM 1591 C CA . ALA A 1 196 ? 50.412 16.429 -48.332 1.00 82.69 196 ALA A CA 1
ATOM 1592 C C . ALA A 1 196 ? 50.446 16.233 -49.853 1.00 82.69 196 ALA A C 1
ATOM 1594 O O . ALA A 1 196 ? 49.388 16.058 -50.443 1.00 82.69 196 ALA A O 1
ATOM 1595 N N . GLU A 1 197 ? 51.622 16.146 -50.481 1.00 84.12 197 GLU A N 1
ATOM 1596 C CA . GLU A 1 197 ? 51.765 15.861 -51.919 1.00 84.12 197 GLU A CA 1
ATOM 1597 C C . GLU A 1 197 ? 51.095 14.539 -52.300 1.00 84.12 197 GLU A C 1
ATOM 1599 O O . GLU A 1 197 ? 50.305 14.484 -53.242 1.00 84.12 197 GLU A O 1
ATOM 1604 N N . VAL A 1 198 ? 51.328 13.480 -51.519 1.00 84.31 198 VAL A N 1
ATOM 1605 C CA . VAL A 1 198 ? 50.690 12.174 -51.742 1.00 84.31 198 VAL A CA 1
ATOM 1606 C C . VAL A 1 198 ? 49.171 12.265 -51.588 1.00 84.31 198 VAL A C 1
ATOM 1608 O O . VAL A 1 198 ? 48.428 11.697 -52.391 1.00 84.31 198 VAL A O 1
ATOM 1611 N N . SER A 1 199 ? 48.679 12.973 -50.572 1.00 86.38 199 SER A N 1
ATOM 1612 C CA . SER A 1 199 ? 47.237 13.101 -50.324 1.00 86.38 199 SER A CA 1
ATOM 1613 C C . SER A 1 199 ? 46.548 13.940 -51.403 1.00 86.38 199 SER A C 1
ATOM 1615 O O . SER A 1 199 ? 45.522 13.525 -51.940 1.00 86.38 199 SER A O 1
ATOM 1617 N N . ILE A 1 200 ? 47.146 15.074 -51.770 1.00 86.75 200 ILE A N 1
ATOM 1618 C CA . ILE A 1 200 ? 46.657 16.012 -52.785 1.00 86.75 200 ILE A CA 1
ATOM 1619 C C . ILE A 1 200 ? 46.690 15.360 -54.168 1.00 86.75 200 ILE A C 1
ATOM 1621 O O . ILE A 1 200 ? 45.678 15.368 -54.868 1.00 86.75 200 ILE A O 1
ATOM 1625 N N . GLY A 1 201 ? 47.792 14.698 -54.529 1.00 86.31 201 GLY A N 1
ATOM 1626 C CA . GLY A 1 201 ? 47.917 13.969 -55.792 1.00 86.31 201 GLY A CA 1
ATOM 1627 C C . GLY A 1 201 ? 46.871 12.863 -55.930 1.00 86.31 201 GLY A C 1
ATOM 1628 O O . GLY A 1 201 ? 46.183 12.779 -56.947 1.00 86.31 201 GLY A O 1
ATOM 1629 N N . ASN A 1 202 ? 46.662 12.069 -54.875 1.00 86.50 202 ASN A N 1
ATOM 1630 C CA . ASN A 1 202 ? 45.620 11.040 -54.861 1.00 86.50 202 ASN A CA 1
ATOM 1631 C C . ASN A 1 202 ? 44.202 11.621 -54.970 1.00 86.50 202 ASN A C 1
ATOM 1633 O O . ASN A 1 202 ? 43.345 11.008 -55.608 1.00 86.50 202 ASN A O 1
ATOM 1637 N N . GLY A 1 203 ? 43.941 12.786 -54.373 1.00 88.19 203 GLY A N 1
ATOM 1638 C CA . GLY A 1 203 ? 42.658 13.477 -54.500 1.00 88.19 203 GLY A CA 1
ATOM 1639 C C . GLY A 1 203 ? 42.405 14.042 -55.892 1.00 88.19 203 GLY A C 1
ATOM 1640 O O . GLY A 1 203 ? 41.289 13.923 -56.387 1.00 88.19 203 GLY A O 1
ATOM 1641 N N . ILE A 1 204 ? 43.426 14.602 -56.547 1.00 87.94 204 ILE A N 1
ATOM 1642 C CA . ILE A 1 204 ? 43.325 15.116 -57.924 1.00 87.94 204 ILE A CA 1
ATOM 1643 C C . ILE A 1 204 ? 43.037 13.970 -58.898 1.00 87.94 204 ILE A C 1
ATOM 1645 O O . ILE A 1 204 ? 42.156 14.092 -59.748 1.00 87.94 204 ILE A O 1
ATOM 1649 N N . ILE A 1 205 ? 43.724 12.833 -58.743 1.00 87.31 205 ILE A N 1
ATOM 1650 C CA . ILE A 1 205 ? 43.476 11.629 -59.550 1.00 87.31 205 ILE A CA 1
ATOM 1651 C C . ILE A 1 205 ? 42.053 11.103 -59.309 1.00 87.31 205 ILE A C 1
ATOM 1653 O O . ILE A 1 205 ? 41.340 10.805 -60.266 1.00 87.31 205 ILE A O 1
ATOM 1657 N N . ALA A 1 206 ? 41.613 11.024 -58.050 1.00 87.88 206 ALA A N 1
ATOM 1658 C CA . ALA A 1 206 ? 40.264 10.575 -57.706 1.00 87.88 206 ALA A CA 1
ATOM 1659 C C . ALA A 1 206 ? 39.174 11.501 -58.277 1.00 87.88 206 ALA A C 1
ATOM 1661 O O . ALA A 1 206 ? 38.193 11.027 -58.850 1.00 87.88 206 ALA A O 1
ATOM 1662 N N . GLU A 1 207 ? 39.364 12.818 -58.185 1.00 88.31 207 GLU A N 1
ATOM 1663 C CA . GLU A 1 207 ? 38.452 13.823 -58.739 1.00 88.31 207 GLU A CA 1
ATOM 1664 C C . GLU A 1 207 ? 38.389 13.754 -60.271 1.00 88.31 207 GLU A C 1
ATOM 1666 O O . GLU A 1 207 ? 37.304 13.858 -60.847 1.00 88.31 207 GLU A O 1
ATOM 1671 N N . ALA A 1 208 ? 39.531 13.536 -60.933 1.00 88.81 208 ALA A N 1
ATOM 1672 C CA . ALA A 1 208 ? 39.592 13.352 -62.379 1.00 88.81 208 ALA A CA 1
ATOM 1673 C C . ALA A 1 208 ? 38.781 12.122 -62.811 1.00 88.81 208 ALA A C 1
ATOM 1675 O O . ALA A 1 208 ? 37.905 12.233 -63.669 1.00 88.81 208 ALA A O 1
ATOM 1676 N N . ILE A 1 209 ? 38.992 10.981 -62.148 1.00 85.69 209 ILE A N 1
ATOM 1677 C CA . ILE A 1 209 ? 38.293 9.728 -62.460 1.00 85.69 209 ILE A CA 1
ATOM 1678 C C . ILE A 1 209 ? 36.777 9.863 -62.249 1.00 85.69 209 ILE A C 1
ATOM 1680 O O . ILE A 1 209 ? 36.005 9.450 -63.114 1.00 85.69 209 ILE A O 1
ATOM 1684 N N . LEU A 1 210 ? 36.323 10.480 -61.149 1.00 85.62 210 LEU A N 1
ATOM 1685 C CA . LEU A 1 210 ? 34.886 10.677 -60.896 1.00 85.62 210 LEU A CA 1
ATOM 1686 C C . LEU A 1 210 ? 34.212 11.607 -61.913 1.00 85.62 210 LEU A C 1
ATOM 1688 O O . LEU A 1 210 ? 33.019 11.461 -62.177 1.00 85.62 210 LEU A O 1
ATOM 1692 N N . LYS A 1 211 ? 34.961 12.553 -62.488 1.00 86.00 211 LYS A N 1
ATOM 1693 C CA . LYS A 1 211 ? 34.466 13.474 -63.520 1.00 86.00 211 LYS A CA 1
ATOM 1694 C C . LYS A 1 211 ? 34.607 12.952 -64.949 1.00 86.00 211 LYS A C 1
ATOM 1696 O O . LYS A 1 211 ? 34.227 13.661 -65.878 1.00 86.00 211 LYS A O 1
ATOM 1701 N N . GLY A 1 212 ? 35.137 11.742 -65.136 1.00 82.50 212 GLY A N 1
ATOM 1702 C CA . GLY A 1 212 ? 35.405 11.187 -66.464 1.00 82.50 212 GLY A CA 1
ATOM 1703 C C . GLY A 1 212 ? 36.527 11.915 -67.212 1.00 82.50 212 GLY A C 1
ATOM 1704 O O . GLY A 1 212 ? 36.523 11.937 -68.439 1.00 82.50 212 GLY A O 1
ATOM 1705 N N . LEU A 1 213 ? 37.451 12.539 -66.478 1.00 87.31 213 LEU A N 1
ATOM 1706 C CA . LEU A 1 213 ? 38.651 13.184 -67.004 1.00 87.31 213 LEU A CA 1
ATOM 1707 C C . LEU A 1 213 ? 39.826 12.194 -66.990 1.00 87.31 213 LEU A C 1
ATOM 1709 O O . LEU A 1 213 ? 39.900 11.333 -66.114 1.00 87.31 213 LEU A O 1
ATOM 1713 N N . ASP A 1 214 ? 40.760 12.334 -67.930 1.00 84.81 214 ASP A N 1
ATOM 1714 C CA . ASP A 1 214 ? 41.995 11.550 -67.990 1.00 84.81 214 ASP A CA 1
ATOM 1715 C C . ASP A 1 214 ? 43.041 12.124 -67.012 1.00 84.81 214 ASP A C 1
ATOM 1717 O O . ASP A 1 214 ? 43.574 13.209 -67.253 1.00 84.81 214 ASP A O 1
ATOM 1721 N N . PRO A 1 215 ? 43.373 11.425 -65.910 1.00 83.94 215 PRO A N 1
ATOM 1722 C CA . PRO A 1 215 ? 44.387 11.883 -64.962 1.00 83.94 215 PRO A CA 1
ATOM 1723 C C . PRO A 1 215 ? 45.816 11.829 -65.528 1.00 83.94 215 PRO A C 1
ATOM 1725 O O . PRO A 1 215 ? 46.732 12.358 -64.902 1.00 83.94 215 PRO A O 1
ATOM 1728 N N . THR A 1 216 ? 46.053 11.207 -66.685 1.00 81.81 216 THR A N 1
ATOM 1729 C CA . THR A 1 216 ? 47.376 11.204 -67.333 1.00 81.81 216 THR A CA 1
ATOM 1730 C C . THR A 1 216 ? 47.609 12.434 -68.204 1.00 81.81 216 THR A C 1
ATOM 1732 O O . THR A 1 216 ? 48.758 12.838 -68.390 1.00 81.81 216 THR A O 1
ATOM 1735 N N . ASP A 1 217 ? 46.535 13.103 -68.624 1.00 86.25 217 ASP A N 1
ATOM 1736 C CA . ASP A 1 217 ? 46.579 14.373 -69.341 1.00 86.25 217 ASP A CA 1
ATOM 1737 C C . ASP A 1 217 ? 46.694 15.557 -68.367 1.00 86.25 217 ASP A C 1
ATOM 1739 O O . ASP A 1 217 ? 45.894 15.728 -67.445 1.00 86.25 217 ASP A O 1
ATOM 1743 N N . GLU A 1 218 ? 47.711 16.395 -68.562 1.00 84.06 218 GLU A N 1
ATOM 1744 C CA . GLU A 1 218 ? 48.011 17.528 -67.679 1.00 84.06 218 GLU A CA 1
ATOM 1745 C C . GLU A 1 218 ? 46.880 18.569 -67.656 1.00 84.06 218 GLU A C 1
ATOM 1747 O O . GLU A 1 218 ? 46.477 19.044 -66.589 1.00 84.06 218 GLU A O 1
ATOM 1752 N N . GLY A 1 219 ? 46.311 18.890 -68.822 1.00 83.69 219 GLY A N 1
ATOM 1753 C CA . GLY A 1 219 ? 45.219 19.855 -68.936 1.00 83.69 219 GLY A CA 1
ATOM 1754 C C . GLY A 1 219 ? 43.956 19.386 -68.211 1.00 83.69 219 GLY A C 1
ATOM 1755 O O . GLY A 1 219 ? 43.251 20.180 -67.580 1.00 83.69 219 GLY A O 1
ATOM 1756 N N . GLN A 1 220 ? 43.678 18.086 -68.253 1.00 86.00 220 GLN A N 1
ATOM 1757 C CA . GLN A 1 220 ? 42.566 17.459 -67.548 1.00 86.00 220 GLN A CA 1
ATOM 1758 C C . GLN A 1 220 ? 42.826 17.306 -66.043 1.00 86.00 220 GLN A C 1
ATOM 1760 O O . GLN A 1 220 ? 41.903 17.547 -65.258 1.00 86.00 220 GLN A O 1
ATOM 1765 N N . ARG A 1 221 ? 44.070 17.045 -65.611 1.00 88.00 221 ARG A N 1
ATOM 1766 C CA . ARG A 1 221 ? 44.451 17.128 -64.187 1.00 88.00 221 ARG A CA 1
ATOM 1767 C C . ARG A 1 221 ? 44.235 18.523 -63.615 1.00 88.00 221 ARG A C 1
ATOM 1769 O O . ARG A 1 221 ? 43.631 18.639 -62.553 1.00 88.00 221 ARG A O 1
ATOM 1776 N N . LYS A 1 222 ? 44.633 19.581 -64.330 1.00 86.44 222 LYS A N 1
ATOM 1777 C CA . LYS A 1 222 ? 44.400 20.976 -63.907 1.00 86.44 222 LYS A CA 1
ATOM 1778 C C . LYS A 1 222 ? 42.906 21.277 -63.734 1.00 86.44 222 LYS A C 1
ATOM 1780 O O . LYS A 1 222 ? 42.506 21.903 -62.754 1.00 86.44 222 LYS A O 1
ATOM 1785 N N . LYS A 1 223 ? 42.048 20.765 -64.626 1.00 87.56 223 LYS A N 1
ATOM 1786 C CA . LYS A 1 223 ? 40.580 20.871 -64.483 1.00 87.56 223 LYS A CA 1
ATOM 1787 C C . LYS A 1 223 ? 40.053 20.131 -63.246 1.00 87.56 223 LYS A C 1
ATOM 1789 O O . LYS A 1 223 ? 39.173 20.650 -62.556 1.00 87.56 223 LYS A O 1
ATOM 1794 N N . ALA A 1 224 ? 40.579 18.943 -62.950 1.00 87.88 224 ALA A N 1
ATOM 1795 C CA . ALA A 1 224 ? 40.225 18.187 -61.749 1.00 87.88 224 ALA A CA 1
ATOM 1796 C C . ALA A 1 224 ? 40.715 18.880 -60.466 1.00 87.88 224 ALA A C 1
ATOM 1798 O O . ALA A 1 224 ? 39.957 18.999 -59.508 1.00 87.88 224 ALA A O 1
ATOM 1799 N N . ALA A 1 225 ? 41.930 19.425 -60.469 1.00 88.38 225 ALA A N 1
ATOM 1800 C CA . ALA A 1 225 ? 42.494 20.173 -59.351 1.00 88.38 225 ALA A CA 1
ATOM 1801 C C . ALA A 1 225 ? 41.680 21.429 -59.010 1.00 88.38 225 ALA A C 1
ATOM 1803 O O . ALA A 1 225 ? 41.352 21.640 -57.845 1.00 88.38 225 ALA A O 1
ATOM 1804 N N . LYS A 1 226 ? 41.241 22.203 -60.013 1.00 89.06 226 LYS A N 1
ATOM 1805 C CA . LYS A 1 226 ? 40.328 23.344 -59.795 1.00 89.06 226 LYS A CA 1
ATOM 1806 C C . LYS A 1 226 ? 39.006 22.920 -59.165 1.00 89.06 226 LYS A C 1
ATOM 1808 O O . LYS A 1 226 ? 38.485 23.594 -58.281 1.00 89.06 226 LYS A O 1
ATOM 1813 N N . SER A 1 227 ? 38.472 21.774 -59.584 1.00 87.75 227 SER A N 1
ATOM 1814 C CA . SER A 1 227 ? 37.276 21.209 -58.957 1.00 87.75 227 SER A CA 1
ATOM 1815 C C . SER A 1 227 ? 37.505 20.824 -57.498 1.00 87.75 227 SER A C 1
ATOM 1817 O O . SER A 1 227 ? 36.660 21.104 -56.651 1.00 87.75 227 SER A O 1
ATOM 1819 N N . LEU A 1 228 ? 38.642 20.191 -57.204 1.00 90.00 228 LEU A N 1
ATOM 1820 C CA . LEU A 1 228 ? 39.017 19.799 -55.852 1.00 90.00 228 LEU A CA 1
ATOM 1821 C C . LEU A 1 228 ? 39.173 21.026 -54.942 1.00 90.00 228 LEU A C 1
ATOM 1823 O O . LEU A 1 228 ? 38.620 21.030 -53.846 1.00 90.00 228 LEU A O 1
ATOM 1827 N N . LEU A 1 229 ? 39.844 22.082 -55.413 1.00 88.06 229 LEU A N 1
ATOM 1828 C CA . LEU A 1 229 ? 40.002 23.355 -54.696 1.00 88.06 229 LEU A CA 1
ATOM 1829 C C . LEU A 1 229 ? 38.652 24.015 -54.378 1.00 88.06 229 LEU A C 1
ATOM 1831 O O . LEU A 1 229 ? 38.459 24.533 -53.279 1.00 88.06 229 LEU A O 1
ATOM 1835 N N . GLY A 1 230 ? 37.685 23.920 -55.295 1.00 85.75 230 GLY A N 1
ATOM 1836 C CA . GLY A 1 230 ? 36.312 24.377 -55.064 1.00 85.75 230 GLY A CA 1
ATOM 1837 C C . GLY A 1 230 ? 35.546 23.579 -53.997 1.00 85.75 230 GLY A C 1
ATOM 1838 O O . GLY A 1 230 ? 34.544 24.067 -53.479 1.00 85.75 230 GLY A O 1
ATOM 1839 N N . LYS A 1 231 ? 36.003 22.369 -53.644 1.00 86.44 231 LYS A N 1
ATOM 1840 C CA . LYS A 1 231 ? 35.417 21.526 -52.583 1.00 86.44 231 LYS A CA 1
ATOM 1841 C C . LYS A 1 231 ? 36.055 21.747 -51.209 1.00 86.44 231 LYS A C 1
ATOM 1843 O O . LYS A 1 231 ? 35.564 21.198 -50.222 1.00 86.44 231 LYS A O 1
ATOM 1848 N N . VAL A 1 232 ? 37.136 22.521 -51.125 1.00 88.75 232 VAL A N 1
ATOM 1849 C CA . VAL A 1 232 ? 37.807 22.819 -49.856 1.00 88.75 232 VAL A CA 1
ATOM 1850 C C . VAL A 1 232 ? 36.999 23.851 -49.072 1.00 88.75 232 VAL A C 1
ATOM 1852 O O . VAL A 1 232 ? 36.538 24.860 -49.603 1.00 88.75 232 VAL A O 1
ATOM 1855 N N . ASN A 1 233 ? 36.830 23.610 -47.773 1.00 85.75 233 ASN A N 1
ATOM 1856 C CA . ASN A 1 233 ? 36.187 24.566 -46.881 1.00 85.75 233 ASN A CA 1
ATOM 1857 C C . ASN A 1 233 ? 37.214 25.576 -46.349 1.00 85.75 233 ASN A C 1
ATOM 1859 O O . ASN A 1 233 ? 37.816 25.360 -45.303 1.00 85.75 233 ASN A O 1
ATOM 1863 N N . TRP A 1 234 ? 37.364 26.703 -47.039 1.00 84.00 234 TRP A N 1
ATOM 1864 C CA . TRP A 1 234 ? 38.310 27.776 -46.700 1.00 84.00 234 TRP A CA 1
ATOM 1865 C C . TRP A 1 234 ? 37.907 28.645 -45.490 1.00 84.00 234 TRP A C 1
ATOM 1867 O O . TRP A 1 234 ? 38.456 29.723 -45.265 1.00 84.00 234 TRP A O 1
ATOM 1877 N N . LYS A 1 235 ? 36.920 28.235 -44.682 1.00 79.50 235 LYS A N 1
ATOM 1878 C CA . LYS A 1 235 ? 36.535 29.008 -43.491 1.00 79.50 235 LYS A CA 1
ATOM 1879 C C . LYS A 1 235 ? 37.699 29.065 -42.491 1.00 79.50 235 LYS A C 1
ATOM 1881 O O . LYS A 1 235 ? 38.155 28.040 -41.985 1.00 79.50 235 LYS A O 1
ATOM 1886 N N . GLY A 1 236 ? 38.139 30.284 -42.175 1.00 73.69 236 GLY A N 1
ATOM 1887 C CA . GLY A 1 236 ? 39.222 30.546 -41.220 1.00 73.69 236 GLY A CA 1
ATOM 1888 C C . GLY A 1 236 ? 40.622 30.677 -41.833 1.00 73.69 236 GLY A C 1
ATOM 1889 O O . GLY A 1 236 ? 41.579 30.795 -41.072 1.00 73.69 236 GLY A O 1
ATOM 1890 N N . THR A 1 237 ? 40.759 30.682 -43.165 1.00 78.50 237 THR A N 1
ATOM 1891 C CA . THR A 1 237 ? 42.021 30.982 -43.866 1.00 78.50 237 THR A CA 1
ATOM 1892 C C . THR A 1 237 ? 42.011 32.394 -44.466 1.00 78.50 237 THR A C 1
ATOM 1894 O O . THR A 1 237 ? 40.956 32.986 -44.692 1.00 78.50 237 THR A O 1
ATOM 1897 N N . TYR A 1 238 ? 43.197 32.966 -44.694 1.00 79.50 238 TYR A N 1
ATOM 1898 C CA . TYR A 1 238 ? 43.351 34.257 -45.373 1.00 79.50 238 TYR A CA 1
ATOM 1899 C C . TYR A 1 238 ? 43.267 34.074 -46.891 1.00 79.50 238 TYR A C 1
ATOM 1901 O O . TYR A 1 238 ? 43.733 33.060 -47.403 1.00 79.50 238 TYR A O 1
ATOM 1909 N N . GLN A 1 239 ? 42.751 35.073 -47.612 1.00 78.56 239 GLN A N 1
ATOM 1910 C CA . GLN A 1 239 ? 42.633 35.014 -49.075 1.00 78.56 239 GLN A CA 1
ATOM 1911 C C . GLN A 1 239 ? 43.980 34.727 -49.756 1.00 78.56 239 GLN A C 1
ATOM 1913 O O . GLN A 1 239 ? 44.063 33.841 -50.595 1.00 78.56 239 GLN A O 1
ATOM 1918 N N . SER A 1 240 ? 45.058 35.370 -49.300 1.00 76.75 240 SER A N 1
ATOM 1919 C CA . SER A 1 240 ? 46.410 35.137 -49.822 1.00 76.75 240 SER A CA 1
ATOM 1920 C C . SER A 1 240 ? 46.919 33.705 -49.609 1.00 76.75 240 SER A C 1
ATOM 1922 O O . SER A 1 240 ? 47.697 33.207 -50.416 1.00 76.75 240 SER A O 1
ATOM 1924 N N . SER A 1 241 ? 46.477 33.022 -48.548 1.00 78.06 241 SER A N 1
ATOM 1925 C CA . SER A 1 241 ? 46.788 31.606 -48.324 1.00 78.06 241 SER A CA 1
ATOM 1926 C C . SER A 1 241 ? 46.014 30.690 -49.275 1.00 78.06 241 SER A C 1
ATOM 1928 O O . SER A 1 241 ? 46.539 29.657 -49.685 1.00 78.06 241 SER A O 1
ATOM 1930 N N . CYS A 1 242 ? 44.777 31.054 -49.621 1.00 80.75 242 CYS A N 1
ATOM 1931 C CA . CYS A 1 242 ? 43.977 30.332 -50.610 1.00 80.75 242 CYS A CA 1
ATOM 1932 C C . CYS A 1 242 ? 44.582 30.490 -52.011 1.00 80.75 242 CYS A C 1
ATOM 1934 O O . CYS A 1 242 ? 44.767 29.491 -52.701 1.00 80.75 242 CYS A O 1
ATOM 1936 N N . ASP A 1 243 ? 44.974 31.713 -52.382 1.00 82.69 243 ASP A N 1
ATOM 1937 C CA . ASP A 1 243 ? 45.608 32.012 -53.672 1.00 82.69 243 ASP A CA 1
ATOM 1938 C C . ASP A 1 243 ? 46.964 31.280 -53.807 1.00 82.69 243 ASP A C 1
ATOM 1940 O O . ASP A 1 243 ? 47.307 30.761 -54.873 1.00 82.69 243 ASP A O 1
ATOM 1944 N N . LEU A 1 244 ? 47.721 31.164 -52.704 1.00 84.31 244 LEU A N 1
ATOM 1945 C CA . LEU A 1 244 ? 48.953 30.369 -52.645 1.00 84.31 244 LEU A CA 1
ATOM 1946 C C . LEU A 1 244 ? 48.679 28.867 -52.812 1.00 84.31 244 LEU A C 1
ATOM 1948 O O . LEU A 1 244 ? 49.393 28.198 -53.558 1.00 84.31 244 LEU A O 1
ATOM 1952 N N . ALA A 1 245 ? 47.650 28.331 -52.148 1.00 84.06 245 ALA A N 1
ATOM 1953 C CA . ALA A 1 245 ? 47.249 26.933 -52.295 1.00 84.06 245 ALA A CA 1
ATOM 1954 C C . ALA A 1 245 ? 46.779 26.620 -53.720 1.00 84.06 245 ALA A C 1
ATOM 1956 O O . ALA A 1 245 ? 47.140 25.574 -54.257 1.00 84.06 245 ALA A O 1
ATOM 1957 N N . GLU A 1 246 ? 46.040 27.524 -54.361 1.00 84.50 246 GLU A N 1
ATOM 1958 C CA . GLU A 1 246 ? 45.623 27.394 -55.758 1.00 84.50 246 GLU A CA 1
ATOM 1959 C C . GLU A 1 246 ? 46.835 27.387 -56.699 1.00 84.50 246 GLU A C 1
ATOM 1961 O O . GLU A 1 246 ? 47.025 26.420 -57.438 1.00 84.50 246 GLU A O 1
ATOM 1966 N N . THR A 1 247 ? 47.719 28.383 -56.580 1.00 85.19 247 THR A N 1
ATOM 1967 C CA . THR A 1 247 ? 48.928 28.498 -57.414 1.00 85.19 247 THR A CA 1
ATOM 1968 C C . THR A 1 247 ? 49.852 27.289 -57.242 1.00 85.19 247 THR A C 1
ATOM 1970 O O . THR A 1 247 ? 50.332 26.716 -58.221 1.00 85.19 247 THR A O 1
ATOM 1973 N N . ARG A 1 248 ? 50.078 26.842 -55.998 1.00 87.25 248 ARG A N 1
ATOM 1974 C CA . ARG A 1 248 ? 50.925 25.673 -55.719 1.00 87.25 248 ARG A CA 1
ATOM 1975 C C . ARG A 1 248 ? 50.284 24.375 -56.208 1.00 87.25 248 ARG A C 1
ATOM 1977 O O . ARG A 1 248 ? 51.000 23.512 -56.702 1.00 87.25 248 ARG A O 1
ATOM 1984 N N . THR A 1 249 ? 48.961 24.225 -56.112 1.00 85.94 249 THR A N 1
ATOM 1985 C CA . THR A 1 249 ? 48.257 23.040 -56.636 1.00 85.94 249 THR A CA 1
ATOM 1986 C C . THR A 1 249 ? 48.317 22.987 -58.164 1.00 85.94 249 THR A C 1
ATOM 1988 O O . THR A 1 249 ? 48.472 21.903 -58.727 1.00 85.94 249 THR A O 1
ATOM 1991 N N . GLU A 1 250 ? 48.237 24.136 -58.844 1.00 84.94 250 GLU A N 1
ATOM 1992 C CA . GLU A 1 250 ? 48.426 24.223 -60.297 1.00 84.94 250 GLU A CA 1
ATOM 1993 C C . GLU A 1 250 ? 49.846 23.819 -60.713 1.00 84.94 250 GLU A C 1
ATOM 1995 O O . GLU A 1 250 ? 49.987 22.964 -61.586 1.00 84.94 250 GLU A O 1
ATOM 2000 N N . GLN A 1 251 ? 50.878 24.343 -60.042 1.00 84.31 251 GLN A N 1
ATOM 2001 C CA . GLN A 1 251 ? 52.279 23.947 -60.265 1.00 84.31 251 GLN A CA 1
ATOM 2002 C C . GLN A 1 251 ? 52.500 22.457 -59.988 1.00 84.31 251 GLN A C 1
ATOM 2004 O O . GLN A 1 251 ? 53.115 21.742 -60.774 1.00 84.31 251 GLN A O 1
ATOM 2009 N N . PHE A 1 252 ? 51.927 21.949 -58.899 1.00 84.94 252 PHE A N 1
ATOM 2010 C CA . PHE A 1 252 ? 52.016 20.539 -58.545 1.00 84.94 252 PHE A CA 1
ATOM 2011 C C . PHE A 1 252 ? 51.398 19.630 -59.622 1.00 84.94 252 PHE A C 1
ATOM 2013 O O . PHE A 1 252 ? 51.916 18.549 -59.880 1.00 84.94 252 PHE A O 1
ATOM 2020 N N . CYS A 1 253 ? 50.339 20.061 -60.320 1.00 83.31 253 CYS A N 1
ATOM 2021 C CA . CYS A 1 253 ? 49.761 19.295 -61.435 1.00 83.31 253 CYS A CA 1
ATOM 2022 C C . CYS A 1 253 ? 50.711 19.124 -62.636 1.00 83.31 253 CYS A C 1
ATOM 2024 O O . CYS A 1 253 ? 50.567 18.141 -63.376 1.00 83.31 253 CYS A O 1
ATOM 2026 N N . GLU A 1 254 ? 51.631 20.076 -62.827 1.00 81.44 254 GLU A N 1
ATOM 2027 C CA . GLU A 1 254 ? 52.692 20.051 -63.845 1.00 81.44 254 GLU A CA 1
ATOM 2028 C C . GLU A 1 254 ? 53.848 19.140 -63.409 1.00 81.44 254 GLU A C 1
ATOM 2030 O O . GLU A 1 254 ? 54.408 18.413 -64.225 1.00 81.44 254 GLU A O 1
ATOM 2035 N N . GLU A 1 255 ? 54.160 19.127 -62.110 1.00 80.62 255 GLU A N 1
ATOM 2036 C CA . GLU A 1 255 ? 55.218 18.297 -61.520 1.00 80.62 255 GLU A CA 1
ATOM 2037 C C . GLU A 1 255 ? 54.834 16.810 -61.438 1.00 80.62 255 GLU A C 1
ATOM 2039 O O . GLU A 1 255 ? 55.685 15.931 -61.609 1.00 80.62 255 GLU A O 1
ATOM 2044 N N . ILE A 1 256 ? 53.558 16.493 -61.185 1.00 81.62 256 ILE A N 1
ATOM 2045 C CA . ILE A 1 256 ? 53.125 15.100 -61.049 1.00 81.62 256 ILE A CA 1
ATOM 2046 C C . ILE A 1 256 ? 53.001 14.399 -62.403 1.00 81.62 256 ILE A C 1
ATOM 2048 O O . ILE A 1 256 ? 52.240 14.791 -63.290 1.00 81.62 256 ILE A O 1
ATOM 2052 N N . THR A 1 257 ? 53.684 13.263 -62.519 1.00 79.88 257 THR A N 1
ATOM 2053 C CA . THR A 1 257 ? 53.483 12.311 -63.613 1.00 79.88 257 THR A CA 1
ATOM 2054 C C . THR A 1 257 ? 52.632 11.154 -63.110 1.00 79.88 257 THR A C 1
ATOM 2056 O O . THR A 1 257 ? 53.032 10.446 -62.189 1.00 79.88 257 THR A O 1
ATOM 2059 N N . VAL A 1 258 ? 51.460 10.948 -63.715 1.00 78.44 258 VAL A N 1
ATOM 2060 C CA . VAL A 1 258 ? 50.567 9.828 -63.383 1.00 78.44 258 VAL A CA 1
ATOM 2061 C C . VAL A 1 258 ? 50.740 8.724 -64.432 1.00 78.44 258 VAL A C 1
ATOM 2063 O O . VAL A 1 258 ? 50.359 8.925 -65.588 1.00 78.44 258 VAL A O 1
ATOM 2066 N N . PRO A 1 259 ? 51.297 7.553 -64.073 1.00 80.56 259 PRO A N 1
ATOM 2067 C CA . PRO A 1 259 ? 51.452 6.444 -65.007 1.00 80.56 259 PRO A CA 1
ATOM 2068 C C . PRO A 1 259 ? 50.101 5.907 -65.494 1.00 80.56 259 PRO A C 1
ATOM 2070 O O . PRO A 1 259 ? 49.203 5.626 -64.694 1.00 80.56 259 PRO A O 1
ATOM 2073 N N . LYS A 1 260 ? 49.983 5.673 -66.808 1.00 78.31 260 LYS A N 1
ATOM 2074 C CA . LYS A 1 260 ? 48.789 5.075 -67.442 1.00 78.31 260 LYS A CA 1
ATOM 2075 C C . LYS A 1 260 ? 48.421 3.712 -66.849 1.00 78.31 260 LYS A C 1
ATOM 2077 O O . LYS A 1 260 ? 47.244 3.383 -66.748 1.00 78.31 260 LYS A O 1
ATOM 2082 N N . GLU A 1 261 ? 49.413 2.949 -66.401 1.00 76.00 261 GLU A N 1
ATOM 2083 C CA . GLU A 1 261 ? 49.242 1.625 -65.790 1.00 76.00 261 GLU A CA 1
ATOM 2084 C C . GLU A 1 261 ? 48.491 1.681 -64.450 1.00 76.00 261 GLU A C 1
ATOM 2086 O O . GLU A 1 261 ? 47.623 0.846 -64.185 1.00 76.00 261 GLU A O 1
ATOM 2091 N N . ILE A 1 262 ? 48.752 2.702 -63.626 1.00 73.88 262 ILE A N 1
ATOM 2092 C CA . ILE A 1 262 ? 48.087 2.890 -62.326 1.00 73.88 262 ILE A CA 1
ATOM 2093 C C . ILE A 1 262 ? 46.612 3.253 -62.540 1.00 73.88 262 ILE A C 1
ATOM 2095 O O . ILE A 1 262 ? 45.725 2.717 -61.876 1.00 73.88 262 ILE A O 1
ATOM 2099 N N . VAL A 1 263 ? 46.336 4.099 -63.532 1.00 77.06 263 VAL A N 1
ATOM 2100 C CA . VAL A 1 263 ? 44.978 4.521 -63.910 1.00 77.06 263 VAL A CA 1
ATOM 2101 C C . VAL A 1 263 ? 44.186 3.362 -64.522 1.00 77.06 263 VAL A C 1
ATOM 2103 O O . VAL A 1 263 ? 43.008 3.183 -64.218 1.00 77.06 263 VAL A O 1
ATOM 2106 N N . ALA A 1 264 ? 44.832 2.522 -65.332 1.00 74.75 264 ALA A N 1
ATOM 2107 C CA . ALA A 1 264 ? 44.215 1.319 -65.882 1.00 74.75 264 ALA A CA 1
ATOM 2108 C C . ALA A 1 264 ? 43.869 0.299 -64.785 1.00 74.75 264 ALA A C 1
ATOM 2110 O O . ALA A 1 264 ? 42.747 -0.208 -64.747 1.00 74.75 264 ALA A O 1
ATOM 2111 N N . THR A 1 265 ? 44.796 0.049 -63.854 1.00 77.38 265 THR A N 1
ATOM 2112 C CA . THR A 1 265 ? 44.591 -0.860 -62.711 1.00 77.38 265 THR A CA 1
ATOM 2113 C C . THR A 1 265 ? 43.426 -0.396 -61.836 1.00 77.38 265 THR A C 1
ATOM 2115 O O . THR A 1 265 ? 42.608 -1.197 -61.384 1.00 77.38 265 THR A O 1
ATOM 2118 N N . LEU A 1 266 ? 43.293 0.915 -61.663 1.00 73.31 266 LEU A N 1
ATOM 2119 C CA . LEU A 1 266 ? 42.202 1.535 -60.928 1.00 73.31 266 LEU A CA 1
ATOM 2120 C C . LEU A 1 266 ? 40.827 1.378 -61.548 1.00 73.31 266 LEU A C 1
ATOM 2122 O O . LEU A 1 266 ? 39.861 1.032 -60.869 1.00 73.31 266 LEU A O 1
ATOM 2126 N N . LEU A 1 267 ? 40.735 1.671 -62.840 1.00 72.31 267 LEU A N 1
ATOM 2127 C CA . LEU A 1 267 ? 39.486 1.552 -63.577 1.00 72.31 267 LEU A CA 1
ATOM 2128 C C . LEU A 1 267 ? 39.055 0.083 -63.666 1.00 72.31 267 LEU A C 1
ATOM 2130 O O . LEU A 1 267 ? 37.860 -0.214 -63.628 1.00 72.31 267 LEU A O 1
ATOM 2134 N N . LEU A 1 268 ? 40.021 -0.839 -63.702 1.00 74.94 268 LEU A N 1
ATOM 2135 C CA . LEU A 1 268 ? 39.783 -2.278 -63.636 1.00 74.94 268 LEU A CA 1
ATOM 2136 C C . LEU A 1 268 ? 39.282 -2.711 -62.246 1.00 74.94 268 LEU A C 1
ATOM 2138 O O . LEU A 1 268 ? 38.327 -3.483 -62.157 1.00 74.94 268 LEU A O 1
ATOM 2142 N N . ALA A 1 269 ? 39.832 -2.147 -61.164 1.00 66.81 269 ALA A N 1
ATOM 2143 C CA . ALA A 1 269 ? 39.327 -2.342 -59.800 1.00 66.81 269 ALA A CA 1
ATOM 2144 C C . ALA A 1 269 ? 37.892 -1.798 -59.605 1.00 66.81 269 ALA A C 1
ATOM 2146 O O . ALA A 1 269 ? 37.108 -2.378 -58.854 1.00 66.81 269 ALA A O 1
ATOM 2147 N N . ALA A 1 270 ? 37.508 -0.750 -60.343 1.00 63.22 270 ALA A N 1
ATOM 2148 C CA . ALA A 1 270 ? 36.154 -0.184 -60.368 1.00 63.22 270 ALA A CA 1
ATOM 2149 C C . ALA A 1 270 ? 35.127 -1.013 -61.175 1.00 63.22 270 ALA A C 1
ATOM 2151 O O . ALA A 1 270 ? 33.960 -0.624 -61.278 1.00 63.22 270 ALA A O 1
ATOM 2152 N N . GLY A 1 271 ? 35.543 -2.142 -61.766 1.00 59.59 271 GLY A N 1
ATOM 2153 C CA . GLY A 1 271 ? 34.693 -2.992 -62.606 1.00 59.59 271 GLY A CA 1
ATOM 2154 C C . GLY A 1 271 ? 34.586 -2.534 -64.064 1.00 59.59 271 GLY A C 1
ATOM 2155 O O . GLY A 1 271 ? 33.705 -2.999 -64.789 1.00 59.59 271 GLY A O 1
ATOM 2156 N N . GLY A 1 272 ? 35.464 -1.633 -64.513 1.00 54.75 272 GLY A N 1
ATOM 2157 C CA . GLY A 1 272 ? 35.591 -1.287 -65.923 1.00 54.75 272 GLY A CA 1
ATOM 2158 C C . GLY A 1 272 ? 36.172 -2.453 -66.725 1.00 54.75 272 GLY A C 1
ATOM 2159 O O . GLY A 1 272 ? 37.157 -3.072 -66.322 1.00 54.75 272 GLY A O 1
ATOM 2160 N N . LYS A 1 273 ? 35.594 -2.741 -67.899 1.00 41.38 273 LYS A N 1
ATOM 2161 C CA . LYS A 1 273 ? 36.296 -3.513 -68.934 1.00 41.38 273 LYS A CA 1
ATOM 2162 C C . LYS A 1 273 ? 37.488 -2.670 -69.386 1.00 41.38 273 LYS A C 1
ATOM 2164 O O . LYS A 1 273 ? 37.322 -1.768 -70.204 1.00 41.38 273 LYS A O 1
ATOM 2169 N N . GLY A 1 274 ? 38.669 -2.944 -68.835 1.00 34.81 274 GLY A N 1
ATOM 2170 C CA . GLY A 1 274 ? 39.919 -2.464 -69.413 1.00 34.81 274 GLY A CA 1
ATOM 2171 C C . GLY A 1 274 ? 39.953 -2.869 -70.885 1.00 34.81 274 GLY A C 1
ATOM 2172 O O . GLY A 1 274 ? 39.631 -4.013 -71.216 1.00 34.81 274 GLY A O 1
ATOM 2173 N N . GLY A 1 275 ? 40.245 -1.915 -71.770 1.00 33.88 275 GLY A N 1
ATOM 2174 C CA . GLY A 1 275 ? 40.387 -2.184 -73.195 1.00 33.88 275 GLY A CA 1
ATOM 2175 C C . GLY A 1 275 ? 41.354 -3.346 -73.401 1.00 33.88 275 GLY A C 1
ATOM 2176 O O . GLY A 1 275 ? 42.461 -3.339 -72.869 1.00 33.88 275 GLY A O 1
ATOM 2177 N N . VAL A 1 276 ? 40.898 -4.363 -74.127 1.00 29.00 276 VAL A N 1
ATOM 2178 C CA . VAL A 1 276 ? 41.682 -5.539 -74.496 1.00 29.00 276 VAL A CA 1
ATOM 2179 C C . VAL A 1 276 ? 42.904 -5.069 -75.285 1.00 29.00 276 VAL A C 1
ATOM 2181 O O . VAL A 1 276 ? 42.770 -4.678 -76.443 1.00 29.00 276 VAL A O 1
ATOM 2184 N N . SER A 1 277 ? 44.092 -5.122 -74.681 1.00 29.91 277 SER A N 1
ATOM 2185 C CA . SER A 1 277 ? 45.320 -5.324 -75.441 1.00 29.91 277 SER A CA 1
ATOM 2186 C C . SER A 1 277 ? 45.619 -6.823 -75.456 1.00 29.91 277 SER A C 1
ATOM 2188 O O . SER A 1 277 ? 45.511 -7.534 -74.459 1.00 29.91 277 SER A O 1
ATOM 2190 N N . VAL A 1 278 ? 45.872 -7.312 -76.661 1.00 32.06 278 VAL A N 1
ATOM 2191 C CA . VAL A 1 278 ? 46.122 -8.707 -77.013 1.00 32.06 278 VAL A CA 1
ATOM 2192 C C . VAL A 1 278 ? 47.362 -9.227 -76.274 1.00 32.06 278 VAL A C 1
ATOM 2194 O O . VAL A 1 278 ? 48.445 -8.674 -76.431 1.00 32.06 278 VAL A O 1
ATOM 2197 N N . GLY A 1 279 ? 47.210 -10.310 -75.509 1.00 24.48 279 GLY A N 1
ATOM 2198 C CA . GLY A 1 279 ? 48.320 -11.025 -74.869 1.00 24.48 279 GLY A CA 1
ATOM 2199 C C . GLY A 1 279 ? 47.823 -11.914 -73.733 1.00 24.48 279 GLY A C 1
ATOM 2200 O O . GLY A 1 279 ? 47.372 -11.411 -72.715 1.00 24.48 279 GLY A O 1
ATOM 2201 N N . GLY A 1 280 ? 47.811 -13.229 -73.939 1.00 24.64 280 GLY A N 1
ATOM 2202 C CA . GLY A 1 280 ? 47.060 -14.177 -73.117 1.00 24.64 280 GLY A CA 1
ATOM 2203 C C . GLY A 1 280 ? 47.556 -14.399 -71.682 1.00 24.64 280 GLY A C 1
ATOM 220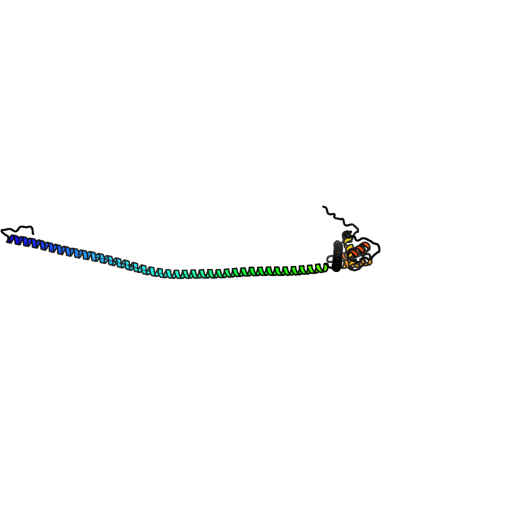4 O O . GLY A 1 280 ? 48.740 -14.303 -71.387 1.00 24.64 280 GLY A O 1
ATOM 2205 N N . GLY A 1 281 ? 46.617 -14.863 -70.852 1.00 26.34 281 GLY A N 1
ATOM 2206 C CA . GLY A 1 281 ? 46.870 -15.872 -69.823 1.00 26.34 281 GLY A CA 1
ATOM 2207 C C . GLY A 1 281 ? 46.968 -15.371 -68.383 1.00 26.34 281 GLY A C 1
ATOM 2208 O O . GLY A 1 281 ? 47.886 -14.647 -68.027 1.00 26.34 281 GLY A O 1
ATOM 2209 N N . GLY A 1 282 ? 46.069 -15.873 -67.530 1.00 25.11 282 GLY A N 1
ATOM 2210 C CA . GLY A 1 282 ? 46.298 -15.926 -66.084 1.00 25.11 282 GLY A CA 1
ATOM 2211 C C . GLY A 1 282 ? 45.120 -15.452 -65.248 1.00 25.11 282 GLY A C 1
ATOM 2212 O O . GLY A 1 282 ? 45.075 -14.304 -64.824 1.00 25.11 282 GLY A O 1
ATOM 2213 N N . GLY A 1 283 ? 44.184 -16.358 -64.958 1.00 33.00 283 GLY A N 1
ATOM 2214 C CA . GLY A 1 283 ? 43.330 -16.205 -63.786 1.00 33.00 283 GLY A CA 1
ATOM 2215 C C . GLY A 1 283 ? 44.207 -16.272 -62.536 1.00 33.00 283 GLY A C 1
ATOM 2216 O O . GLY A 1 283 ? 44.822 -17.301 -62.271 1.00 33.00 283 GLY A O 1
ATOM 2217 N N . GLY A 1 284 ? 44.286 -15.169 -61.799 1.00 24.62 284 GLY A N 1
ATOM 2218 C CA . GLY A 1 284 ? 45.064 -15.050 -60.573 1.00 24.62 284 GLY A CA 1
ATOM 2219 C C . GLY A 1 284 ? 44.377 -14.081 -59.623 1.00 24.62 284 GLY A C 1
ATOM 2220 O O . GLY A 1 284 ? 44.011 -12.976 -60.007 1.00 24.62 284 GLY A O 1
ATOM 2221 N N . SER A 1 285 ? 44.140 -14.548 -58.402 1.00 34.97 285 SER A N 1
ATOM 2222 C CA . SER A 1 285 ? 43.545 -13.808 -57.292 1.00 34.97 285 SER A CA 1
ATOM 2223 C C . SER A 1 285 ? 44.339 -12.529 -57.000 1.00 34.97 285 SER A C 1
ATOM 2225 O O . SER A 1 285 ? 45.481 -12.606 -56.554 1.00 34.97 285 SER A O 1
ATOM 2227 N N . ASN A 1 286 ? 43.743 -11.359 -57.238 1.00 32.44 286 ASN A N 1
ATOM 2228 C CA . ASN A 1 286 ? 44.331 -10.065 -56.884 1.00 32.44 286 ASN A CA 1
ATOM 2229 C C . ASN A 1 286 ? 44.092 -9.764 -55.395 1.00 32.44 286 ASN A C 1
ATOM 2231 O O . ASN A 1 286 ? 43.208 -8.978 -55.063 1.00 32.44 286 ASN A O 1
ATOM 2235 N N . ASP A 1 287 ? 44.885 -10.383 -54.518 1.00 33.34 287 ASP A N 1
ATOM 2236 C CA . ASP A 1 287 ? 45.048 -9.946 -53.117 1.00 33.34 287 ASP A CA 1
ATOM 2237 C C . ASP A 1 287 ? 46.325 -9.104 -52.897 1.00 33.34 287 ASP A C 1
ATOM 2239 O O . ASP A 1 287 ? 46.534 -8.541 -51.820 1.00 33.34 287 ASP A O 1
ATOM 2243 N N . ASP A 1 288 ? 47.147 -8.906 -53.931 1.00 35.50 288 ASP A N 1
ATOM 2244 C CA . ASP A 1 288 ? 48.374 -8.111 -53.842 1.00 35.50 288 ASP A CA 1
ATOM 2245 C C . ASP A 1 288 ? 48.120 -6.637 -54.194 1.00 35.50 288 ASP A C 1
ATOM 2247 O O . ASP A 1 288 ? 48.413 -6.152 -55.286 1.00 35.50 288 ASP A O 1
ATOM 2251 N N . LEU A 1 289 ? 47.563 -5.895 -53.235 1.00 38.78 289 LEU A N 1
ATOM 2252 C CA . LEU A 1 289 ? 47.490 -4.431 -53.282 1.00 38.78 289 LEU A CA 1
ATOM 2253 C C . LEU A 1 289 ? 48.898 -3.826 -53.128 1.00 38.78 289 LEU A C 1
ATOM 2255 O O . LEU A 1 289 ? 49.371 -3.626 -52.007 1.00 38.78 289 LEU A O 1
ATOM 2259 N N . THR A 1 290 ? 49.556 -3.503 -54.240 1.00 38.44 290 THR A N 1
ATOM 2260 C CA . THR A 1 290 ? 50.705 -2.585 -54.286 1.00 38.44 290 THR A CA 1
ATOM 2261 C C . THR A 1 290 ? 50.304 -1.191 -53.795 1.00 38.44 290 THR A C 1
ATOM 2263 O O . THR A 1 290 ? 49.180 -0.724 -53.990 1.00 38.44 290 THR A O 1
ATOM 2266 N N . ASN A 1 291 ? 51.231 -0.518 -53.123 1.00 42.41 291 ASN A N 1
ATOM 2267 C CA . ASN A 1 291 ? 51.078 0.849 -52.654 1.00 42.41 291 ASN A CA 1
ATOM 2268 C C . ASN A 1 291 ? 51.114 1.768 -53.883 1.00 42.41 291 ASN A C 1
ATOM 2270 O O . ASN A 1 291 ? 51.821 1.516 -54.858 1.00 42.41 291 ASN A O 1
ATOM 2274 N N . TRP A 1 292 ? 50.355 2.853 -53.833 1.00 49.44 292 TRP A N 1
ATOM 2275 C CA . TRP A 1 292 ? 50.146 3.755 -54.966 1.00 49.44 292 TRP A CA 1
ATOM 2276 C C . TRP A 1 292 ? 51.347 4.642 -55.325 1.00 49.44 292 TRP A C 1
ATOM 2278 O O . TRP A 1 292 ? 51.316 5.331 -56.338 1.00 49.44 292 TRP A O 1
ATOM 2288 N N . ASP A 1 293 ? 52.406 4.588 -54.519 1.00 43.59 293 ASP A N 1
ATOM 2289 C CA . ASP A 1 293 ? 53.728 5.170 -54.773 1.00 43.59 293 ASP A CA 1
ATOM 2290 C C . ASP A 1 293 ? 54.705 4.165 -55.426 1.00 43.59 293 ASP A C 1
ATOM 2292 O O . ASP A 1 293 ? 55.903 4.421 -55.514 1.00 43.59 293 ASP A O 1
ATOM 2296 N N . GLY A 1 294 ? 54.210 2.999 -55.863 1.00 40.72 294 GLY A N 1
ATOM 2297 C CA . GLY A 1 294 ? 55.006 1.943 -56.490 1.00 40.72 294 GLY A CA 1
ATOM 2298 C C . GLY A 1 294 ? 55.709 1.001 -55.508 1.00 40.72 294 GLY A C 1
ATOM 2299 O O . GLY A 1 294 ? 56.402 0.077 -55.939 1.00 40.72 294 GLY A O 1
ATOM 2300 N N . THR A 1 295 ? 55.536 1.168 -54.193 1.00 43.66 295 THR A N 1
ATOM 2301 C CA . THR A 1 295 ? 56.128 0.250 -53.209 1.00 43.66 295 THR A CA 1
ATOM 2302 C C . THR A 1 295 ? 55.225 -0.968 -52.955 1.00 43.66 295 THR A C 1
ATOM 2304 O O . THR A 1 295 ? 54.001 -0.887 -53.009 1.00 43.66 295 THR A O 1
ATOM 2307 N N . LYS A 1 296 ? 55.792 -2.157 -52.707 1.00 39.62 296 LYS A N 1
ATOM 2308 C CA . LYS A 1 296 ? 54.985 -3.339 -52.342 1.00 39.62 296 LYS A CA 1
ATOM 2309 C C . LYS A 1 296 ? 54.435 -3.173 -50.922 1.00 39.62 296 LYS A C 1
ATOM 2311 O O . LYS A 1 296 ? 55.163 -2.706 -50.039 1.00 39.62 296 LYS A O 1
ATOM 2316 N N . LYS A 1 297 ? 53.191 -3.604 -50.664 1.00 42.16 297 LYS A N 1
ATOM 2317 C CA . LYS A 1 297 ? 52.695 -3.735 -49.285 1.00 42.16 297 LYS A CA 1
ATOM 2318 C C . LYS A 1 297 ? 53.661 -4.656 -48.552 1.00 42.16 297 LYS A C 1
ATOM 2320 O O . LYS A 1 297 ? 53.895 -5.780 -48.989 1.00 42.16 297 LYS A O 1
ATOM 2325 N N . LYS A 1 298 ? 54.242 -4.190 -47.441 1.00 42.38 298 LYS A N 1
ATOM 2326 C CA . LYS A 1 298 ? 54.906 -5.105 -46.512 1.00 42.38 298 LYS A CA 1
ATOM 2327 C C . LYS A 1 298 ? 53.830 -6.052 -46.013 1.00 42.38 298 LYS A C 1
ATOM 2329 O O . LYS A 1 298 ? 52.948 -5.633 -45.262 1.00 42.38 298 LYS A O 1
ATOM 2334 N N . ASP A 1 299 ? 53.919 -7.296 -46.456 1.00 39.19 299 ASP A N 1
ATOM 2335 C CA . ASP A 1 299 ? 53.165 -8.397 -45.898 1.00 39.19 299 ASP A CA 1
ATOM 2336 C C . ASP A 1 299 ? 53.464 -8.411 -44.395 1.00 39.19 299 ASP A C 1
ATOM 2338 O O . ASP A 1 299 ? 54.582 -8.710 -43.958 1.00 39.19 299 ASP A O 1
ATOM 2342 N N . ARG A 1 300 ? 52.506 -7.960 -43.577 1.00 34.00 300 ARG A N 1
ATOM 2343 C CA . ARG A 1 300 ? 52.581 -8.186 -42.135 1.00 34.00 300 ARG A CA 1
ATOM 2344 C C . ARG A 1 300 ? 52.228 -9.646 -41.948 1.00 34.00 300 ARG A C 1
ATOM 2346 O O . ARG A 1 300 ? 51.099 -9.982 -41.599 1.00 34.00 300 ARG A O 1
ATOM 2353 N N . GLY A 1 301 ? 53.223 -10.487 -42.212 1.00 33.50 301 GLY A N 1
ATOM 2354 C CA . GLY A 1 301 ? 53.172 -11.901 -41.932 1.00 33.50 301 GLY A CA 1
ATOM 2355 C C . GLY A 1 301 ? 52.635 -12.103 -40.523 1.00 33.50 301 GLY A C 1
ATOM 2356 O O . GLY A 1 301 ? 53.131 -11.515 -39.556 1.00 33.50 301 GLY A O 1
ATOM 2357 N N . ARG A 1 302 ? 51.593 -12.934 -40.444 1.00 37.94 302 ARG A N 1
ATOM 2358 C CA . ARG A 1 302 ? 51.192 -13.659 -39.243 1.00 37.94 302 ARG A CA 1
ATOM 2359 C C . ARG A 1 302 ? 52.454 -14.089 -38.497 1.00 37.94 302 ARG A C 1
ATOM 2361 O O . ARG A 1 302 ? 53.126 -15.037 -38.901 1.00 37.94 302 ARG A O 1
ATOM 2368 N N . ARG A 1 303 ? 52.762 -13.408 -37.395 1.00 32.16 303 ARG A N 1
ATOM 2369 C CA . ARG A 1 303 ? 53.514 -14.048 -36.323 1.00 32.16 303 ARG A CA 1
ATOM 2370 C C . ARG A 1 303 ? 52.572 -15.086 -35.723 1.00 32.16 303 ARG A C 1
ATOM 2372 O O . ARG A 1 303 ? 51.481 -14.737 -35.276 1.00 32.16 303 ARG A O 1
ATOM 2379 N N . ARG A 1 304 ? 52.975 -16.347 -35.876 1.00 37.41 304 ARG A N 1
ATOM 2380 C CA . ARG A 1 304 ? 52.516 -17.462 -35.052 1.00 37.41 304 ARG A CA 1
ATOM 2381 C C . ARG A 1 304 ? 52.739 -17.145 -33.579 1.00 37.41 304 ARG A C 1
ATOM 2383 O O . ARG A 1 304 ? 53.741 -16.447 -33.297 1.00 37.41 304 ARG A O 1
#

Foldseek 3Di:
DVPDDQDPPPRVVVCVVVVVVVVVVVVVVVVVVVVVVVVVVVVCVVVVVVVVVVVVVVVVVVVVVVVVVVVVVVVVVVVVVVVVVVVVVVVVVVVVVVVVVVVVVVVVVVVVVVVVVVVVVVVVVVVVVVVVVVVVVVVVVVVVVVQCVPVVSVVVVVLVVLLVVLLVVLVVLLVQLLVLLLVQLVVVDQARDPVNLVSVLSNLLSQLVVVVHDLQDLVSSLVSSVVSLVVHDNPPGDPVSSVSSNVNSNVSSVVDHDDPVLSLVSCVSSVDPRPDDDDDDDDDDPPFDQDRVRHGPPPPDDDD